Protein AF-0000000072331412 (afdb_homodimer)

Radius of gyration: 16.33 Å; Cα contacts (8 Å, |Δi|>4): 450; chains: 2; bounding box: 29×45×40 Å

pLDDT: mean 86.99, std 20.35, range [30.62, 98.69]

Structure (mmCIF, N/CA/C/O backbone):
data_AF-0000000072331412-model_v1
#
loop_
_entity.id
_entity.type
_entity.pdbx_description
1 polymer 'Dynein light chain'
#
loop_
_atom_site.group_PDB
_atom_site.id
_atom_site.type_symbol
_atom_site.label_atom_id
_atom_site.label_alt_id
_atom_site.label_comp_id
_atom_site.label_asym_id
_atom_site.label_entity_id
_atom_site.label_seq_id
_atom_site.pdbx_PDB_ins_code
_atom_site.Cartn_x
_atom_site.Cartn_y
_atom_site.Cartn_z
_atom_site.occupancy
_atom_site.B_iso_or_equiv
_atom_site.auth_seq_id
_atom_site.auth_comp_id
_atom_site.auth_asym_id
_atom_site.auth_atom_id
_atom_site.pdbx_PDB_model_num
ATOM 1 N N . MET A 1 1 ? 10.898 -2.328 9.82 1 30.62 1 MET A N 1
ATOM 2 C CA . MET A 1 1 ? 10.211 -3.09 10.859 1 30.62 1 MET A CA 1
ATOM 3 C C . MET A 1 1 ? 8.75 -3.332 10.492 1 30.62 1 MET A C 1
ATOM 5 O O . MET A 1 1 ? 8.125 -2.5 9.836 1 30.62 1 MET A O 1
ATOM 9 N N . PRO A 1 2 ? 8.375 -4.539 10.492 1 33.94 2 PRO A N 1
ATOM 10 C CA . PRO A 1 2 ? 6.957 -4.766 10.203 1 33.94 2 PRO A CA 1
ATOM 11 C C . PRO A 1 2 ? 6.039 -3.844 11.008 1 33.94 2 PRO A C 1
ATOM 13 O O . PRO A 1 2 ? 6.387 -3.43 12.117 1 33.94 2 PRO A O 1
ATOM 16 N N . ILE A 1 3 ? 5.301 -3.066 10.406 1 40.94 3 ILE A N 1
ATOM 17 C CA . ILE A 1 3 ? 4.383 -2.211 11.148 1 40.94 3 ILE A CA 1
ATOM 18 C C . ILE A 1 3 ? 3.682 -3.023 12.234 1 40.94 3 ILE A C 1
ATOM 20 O O . ILE A 1 3 ? 2.924 -3.947 11.938 1 40.94 3 ILE A O 1
ATOM 24 N N . GLU A 1 4 ? 4.441 -3.443 13.242 1 34.72 4 GLU A N 1
ATOM 25 C CA . GLU A 1 4 ? 3.701 -3.898 14.414 1 34.72 4 GLU A CA 1
ATOM 26 C C . GLU A 1 4 ? 2.654 -2.873 14.844 1 34.72 4 GLU A C 1
ATOM 28 O O . GLU A 1 4 ? 2.967 -1.69 15 1 34.72 4 GLU A O 1
ATOM 33 N N . GLN A 1 5 ? 1.514 -3.258 14.43 1 34.78 5 GLN A N 1
ATOM 34 C CA . GLN A 1 5 ? 0.41 -2.426 14.898 1 34.78 5 GLN A CA 1
ATOM 35 C C . GLN A 1 5 ? 0.556 -2.105 16.375 1 34.78 5 GLN A C 1
ATOM 37 O O . GLN A 1 5 ? 0.527 -3.008 17.219 1 34.78 5 GLN A O 1
ATOM 42 N N . ARG A 1 6 ? 1.563 -1.482 16.781 1 34.78 6 ARG A N 1
ATOM 43 C CA . ARG A 1 6 ? 1.425 -1.104 18.188 1 34.78 6 ARG A CA 1
ATOM 44 C C . ARG A 1 6 ? 0.127 -0.339 18.422 1 34.78 6 ARG A C 1
ATOM 46 O O . ARG A 1 6 ? -0.403 0.292 17.5 1 34.78 6 ARG A O 1
ATOM 53 N N . PRO A 1 7 ? -0.242 -0.244 19.781 1 35.59 7 PRO A N 1
ATOM 54 C CA . PRO A 1 7 ? -1.483 0.385 20.234 1 35.59 7 PRO A CA 1
ATOM 55 C C . PRO A 1 7 ? -1.628 1.826 19.75 1 35.59 7 PRO A C 1
ATOM 57 O O . PRO A 1 7 ? -0.626 2.514 19.531 1 35.59 7 PRO A O 1
ATOM 60 N N . TYR A 1 8 ? -2.82 2.061 19.188 1 39.19 8 TYR A N 1
ATOM 61 C CA . TYR A 1 8 ? -3.586 3.207 18.719 1 39.19 8 TYR A CA 1
ATOM 62 C C . TYR A 1 8 ? -3.447 4.387 19.672 1 39.19 8 TYR A C 1
ATOM 64 O O . TYR A 1 8 ? -3.777 4.281 20.859 1 39.19 8 TYR A O 1
ATOM 72 N N . SER A 1 9 ? -2.348 4.918 19.891 1 39.09 9 SER A N 1
ATOM 73 C CA . SER A 1 9 ? -2.758 6.148 20.562 1 39.09 9 SER A CA 1
ATOM 74 C C . SER A 1 9 ? -3.582 7.035 19.625 1 39.09 9 SER A C 1
ATOM 76 O O . SER A 1 9 ? -3.133 7.379 18.531 1 39.09 9 SER A O 1
ATOM 78 N N . GLY A 1 10 ? -4.828 6.746 19.391 1 40.81 10 GLY A N 1
ATOM 79 C CA . GLY A 1 10 ? -5.832 7.578 18.734 1 40.81 10 GLY A CA 1
ATOM 80 C C . GLY A 1 10 ? -5.672 9.055 19.047 1 40.81 10 GLY A C 1
ATOM 81 O O . GLY A 1 10 ? -6.316 9.578 19.969 1 40.81 10 GLY A O 1
ATOM 82 N N . VAL A 1 11 ? -4.5 9.594 19.016 1 43.81 11 VAL A N 1
ATOM 83 C CA . VAL A 1 11 ? -4.582 11.031 19.219 1 43.81 11 VAL A CA 1
ATOM 84 C C . VAL A 1 11 ? -5.418 11.664 18.109 1 43.81 11 VAL A C 1
ATOM 86 O O . VAL A 1 11 ? -5.184 11.414 16.922 1 43.81 11 VAL A O 1
ATOM 89 N N . LEU A 1 12 ? -6.695 12.023 18.359 1 47.56 12 LEU A N 1
ATOM 90 C CA . LEU A 1 12 ? -7.621 12.867 17.609 1 47.56 12 LEU A CA 1
ATOM 91 C C . LEU A 1 12 ? -6.945 14.164 17.172 1 47.56 12 LEU A C 1
ATOM 93 O O . LEU A 1 12 ? -6.434 14.914 18.016 1 47.56 12 LEU A O 1
ATOM 97 N N . HIS A 1 13 ? -6.098 14.078 16.219 1 49.22 13 HIS A N 1
ATOM 98 C CA . HIS A 1 13 ? -5.691 15.406 15.766 1 49.22 13 HIS A CA 1
ATOM 99 C C . HIS A 1 13 ? -6.789 16.062 14.938 1 49.22 13 HIS A C 1
ATOM 101 O O . HIS A 1 13 ? -7.348 15.438 14.031 1 49.22 13 HIS A O 1
ATOM 107 N N . GLN A 1 14 ? -7.57 16.844 15.641 1 44.62 14 GLN A N 1
ATOM 108 C CA . GLN A 1 14 ? -8.609 17.656 15.016 1 44.62 14 GLN A CA 1
ATOM 109 C C . GLN A 1 14 ? -8.039 18.516 13.898 1 44.62 14 GLN A C 1
ATOM 111 O O . GLN A 1 14 ? -7.195 19.375 14.141 1 44.62 14 GLN A O 1
ATOM 116 N N . THR A 1 15 ? -7.574 17.953 12.898 1 47.38 15 THR A N 1
ATOM 117 C CA . THR A 1 15 ? -7.289 18.891 11.82 1 47.38 15 THR A CA 1
ATOM 118 C C . THR A 1 15 ? -8.586 19.406 11.188 1 47.38 15 THR A C 1
ATOM 120 O O . THR A 1 15 ? -9.273 18.672 10.484 1 47.38 15 THR A O 1
ATOM 123 N N . GLY A 1 16 ? -8.898 20.672 11.547 1 53.88 16 GLY A N 1
ATOM 124 C CA . GLY A 1 16 ? -10.141 21.281 11.109 1 53.88 16 GLY A CA 1
ATOM 125 C C . GLY A 1 16 ? -11.375 20.547 11.594 1 53.88 16 GLY A C 1
ATOM 126 O O . GLY A 1 16 ? -11.43 20.109 12.742 1 53.88 16 GLY A O 1
ATOM 127 N N . GLU A 1 17 ? -12.367 20.422 10.602 1 63.97 17 GLU A N 1
ATOM 128 C CA . GLU A 1 17 ? -13.664 19.844 10.891 1 63.97 17 GLU A CA 1
ATOM 129 C C . GLU A 1 17 ? -13.625 18.312 10.773 1 63.97 17 GLU A C 1
ATOM 131 O O . GLU A 1 17 ? -14.562 17.625 11.18 1 63.97 17 GLU A O 1
ATOM 136 N N . ARG A 1 18 ? -12.414 17.797 10.266 1 79.94 18 ARG A N 1
ATOM 137 C CA . ARG A 1 18 ? -12.43 16.359 10.039 1 79.94 18 ARG A CA 1
ATOM 138 C C . ARG A 1 18 ? -11.727 15.609 11.172 1 79.94 18 ARG A C 1
ATOM 140 O O . ARG A 1 18 ? -10.734 16.094 11.711 1 79.94 18 ARG A O 1
ATOM 147 N N . LYS A 1 19 ? -12.188 14.523 11.523 1 88.5 19 LYS A N 1
ATOM 148 C CA . LYS A 1 19 ? -11.648 13.695 12.594 1 88.5 19 LYS A CA 1
ATOM 149 C C . LYS A 1 19 ? -10.57 12.75 12.062 1 88.5 19 LYS A C 1
ATOM 151 O O . LYS A 1 19 ? -10.828 11.961 11.141 1 88.5 19 LYS A O 1
ATOM 156 N N . ALA A 1 20 ? -9.375 13.008 12.531 1 93.12 20 ALA A N 1
ATOM 157 C CA . ALA A 1 20 ? -8.273 12.117 12.195 1 93.12 20 ALA A CA 1
ATOM 158 C C . ALA A 1 20 ? -7.883 11.258 13.398 1 93.12 20 ALA A C 1
ATOM 160 O O . ALA A 1 20 ? -7.855 11.734 14.531 1 93.12 20 ALA A O 1
ATOM 161 N N . VAL A 1 21 ? -7.707 9.992 13.156 1 94.5 21 VAL A N 1
ATOM 162 C CA . VA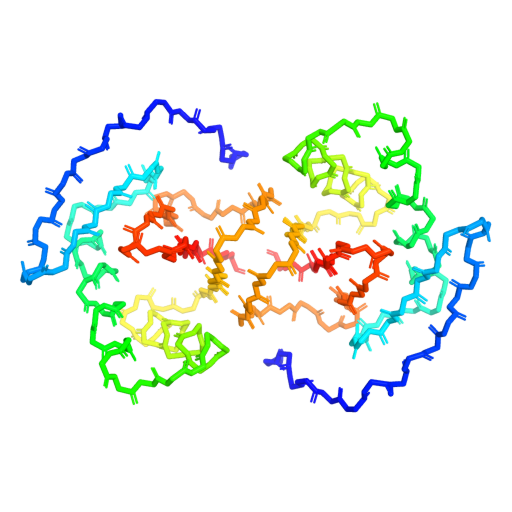L A 1 21 ? -7.23 9.07 14.188 1 94.5 21 VAL A CA 1
ATOM 163 C C . VAL A 1 21 ? -5.953 8.383 13.711 1 94.5 21 VAL A C 1
ATOM 165 O O . VAL A 1 21 ? -5.984 7.578 12.781 1 94.5 21 VAL A O 1
ATOM 168 N N . ILE A 1 22 ? -4.859 8.664 14.359 1 95.31 22 ILE A N 1
ATOM 169 C CA . ILE A 1 22 ? -3.592 8.023 14.031 1 95.31 22 ILE A CA 1
ATOM 170 C C . ILE A 1 22 ? -3.543 6.625 14.656 1 95.31 22 ILE A C 1
ATOM 172 O O . ILE A 1 22 ? -3.621 6.48 15.875 1 95.31 22 ILE A O 1
ATOM 176 N N . LYS A 1 23 ? -3.461 5.711 13.852 1 94.5 23 LYS A N 1
ATOM 177 C CA . LYS A 1 23 ? -3.475 4.324 14.312 1 94.5 23 LYS A CA 1
ATOM 178 C C . LYS A 1 23 ? -2.059 3.801 14.523 1 94.5 23 LYS A C 1
ATOM 180 O O . LYS A 1 23 ? -1.83 2.943 15.375 1 94.5 23 LYS A O 1
ATOM 185 N N . TYR A 1 24 ? -1.173 4.207 13.719 1 93.69 24 TYR A N 1
ATOM 186 C CA . TYR A 1 24 ? 0.242 3.857 13.797 1 93.69 24 TYR A CA 1
ATOM 187 C C . TYR A 1 24 ? 1.112 4.984 13.25 1 93.69 24 TYR A C 1
ATOM 189 O O . TYR A 1 24 ? 0.769 5.613 12.25 1 93.69 24 TYR A O 1
ATOM 197 N N . ALA A 1 25 ? 2.211 5.27 14.047 1 95.56 25 ALA A N 1
ATOM 198 C CA . ALA A 1 25 ? 3.123 6.281 13.523 1 95.56 25 ALA A CA 1
ATOM 199 C C . ALA A 1 25 ? 4.551 6.035 14 1 95.56 25 ALA A C 1
ATOM 201 O O . ALA A 1 25 ? 4.793 5.891 15.195 1 95.56 25 ALA A O 1
ATOM 202 N N . GLU A 1 26 ? 5.465 5.875 13.148 1 95.56 26 GLU A N 1
ATOM 203 C CA . GLU A 1 26 ? 6.898 6.125 13.289 1 95.56 26 GLU A CA 1
ATOM 204 C C . GLU A 1 26 ? 7.34 7.305 12.43 1 95.56 26 GLU A C 1
ATOM 206 O O . GLU A 1 26 ? 7.867 7.117 11.328 1 95.56 26 GLU A O 1
ATOM 211 N N . MET A 1 27 ? 7.059 8.445 12.992 1 95.81 27 MET A N 1
ATOM 212 C CA . MET A 1 27 ? 7.168 9.703 12.258 1 95.81 27 MET A CA 1
ATOM 213 C C . MET A 1 27 ? 7.168 10.891 13.211 1 95.81 27 MET A C 1
ATOM 215 O O . MET A 1 27 ? 6.488 10.867 14.234 1 95.81 27 MET A O 1
ATOM 219 N N . SER A 1 28 ? 7.934 11.953 12.898 1 95.75 28 SER A N 1
ATOM 220 C CA . SER A 1 28 ? 7.938 13.141 13.758 1 95.75 28 SER A CA 1
ATOM 221 C C . SER A 1 28 ? 6.539 13.742 13.867 1 95.75 28 SER A C 1
ATOM 223 O O . SER A 1 28 ? 5.719 13.586 12.961 1 95.75 28 SER A O 1
ATOM 225 N N . LYS A 1 29 ? 6.277 14.406 14.992 1 94.5 29 LYS A N 1
ATOM 226 C CA . LYS A 1 29 ? 4.977 15.031 15.211 1 94.5 29 LYS A CA 1
ATOM 227 C C . LYS A 1 29 ? 4.66 16.047 14.109 1 94.5 29 LYS A C 1
ATOM 229 O O . LYS A 1 29 ? 3.516 16.141 13.664 1 94.5 29 LYS A O 1
ATOM 234 N N . GLU A 1 30 ? 5.641 16.719 13.766 1 95.38 30 GLU A N 1
ATOM 235 C CA . GLU A 1 30 ? 5.457 17.719 12.711 1 95.38 30 GLU A CA 1
ATOM 236 C C . GLU A 1 30 ? 5.051 17.062 11.398 1 95.38 30 GLU A C 1
ATOM 238 O O . GLU A 1 30 ? 4.133 17.531 10.719 1 95.38 30 GLU A O 1
ATOM 243 N N . MET A 1 31 ? 5.699 16.016 11.016 1 96.62 31 MET A N 1
ATOM 244 C CA . MET A 1 31 ? 5.414 15.312 9.766 1 96.62 31 MET A CA 1
ATOM 245 C C . MET A 1 31 ? 4.055 14.625 9.828 1 96.62 31 MET A C 1
ATOM 247 O O . MET A 1 31 ? 3.344 14.547 8.828 1 96.62 31 MET A O 1
ATOM 251 N N . GLN A 1 32 ? 3.654 14.164 10.992 1 96.62 32 GLN A N 1
ATOM 252 C CA . GLN A 1 32 ? 2.326 13.586 11.18 1 96.62 32 GLN A CA 1
ATOM 253 C C . GLN A 1 32 ? 1.234 14.609 10.898 1 96.62 32 GLN A C 1
ATOM 255 O O . GLN A 1 32 ? 0.267 14.32 10.188 1 96.62 32 GLN A O 1
ATOM 260 N N . GLN A 1 33 ? 1.449 15.75 11.484 1 95.62 33 GLN A N 1
ATOM 261 C CA . GLN A 1 33 ? 0.484 16.812 11.266 1 95.62 33 GLN A CA 1
ATOM 262 C C . GLN A 1 33 ? 0.405 17.203 9.797 1 95.62 33 GLN A C 1
ATOM 264 O O . GLN A 1 33 ? -0.683 17.453 9.273 1 95.62 33 GLN A O 1
ATOM 269 N N . ASP A 1 34 ? 1.522 17.234 9.219 1 97.06 34 ASP A N 1
ATOM 270 C CA . ASP A 1 34 ? 1.564 17.547 7.793 1 97.06 34 ASP A CA 1
ATOM 271 C C . ASP A 1 34 ? 0.831 16.484 6.973 1 97.06 34 ASP A C 1
ATOM 273 O O . ASP A 1 34 ? 0.122 16.812 6.016 1 97.06 34 ASP A O 1
ATOM 277 N N . ALA A 1 35 ? 1.011 15.195 7.301 1 97.75 35 ALA A N 1
ATOM 278 C CA . ALA A 1 35 ? 0.332 14.109 6.602 1 97.75 35 ALA A CA 1
ATOM 279 C C . ALA A 1 35 ? -1.184 14.25 6.699 1 97.75 35 ALA A C 1
ATOM 281 O O . ALA A 1 35 ? -1.891 14.141 5.695 1 97.75 35 ALA A O 1
ATOM 282 N N . VAL A 1 36 ? -1.66 14.562 7.891 1 97 36 VAL A N 1
ATOM 283 C CA . VAL A 1 36 ? -3.094 14.695 8.117 1 97 36 VAL A CA 1
ATOM 284 C C . VAL A 1 36 ? -3.627 15.922 7.375 1 97 36 VAL A C 1
ATOM 286 O O . VAL A 1 36 ? -4.648 15.844 6.688 1 97 36 VAL A O 1
ATOM 289 N N . HIS A 1 37 ? -2.873 17 7.492 1 96.25 37 HIS A N 1
ATOM 290 C CA . HIS A 1 37 ? -3.303 18.234 6.84 1 96.25 37 HIS A CA 1
ATOM 291 C C . HIS A 1 37 ? -3.309 18.078 5.32 1 96.25 37 HIS A C 1
ATOM 293 O O . HIS A 1 37 ? -4.258 18.484 4.656 1 96.25 37 HIS A O 1
ATOM 299 N N . THR A 1 38 ? -2.256 17.5 4.777 1 97.5 38 THR A N 1
ATOM 300 C CA . THR A 1 38 ? -2.16 17.297 3.338 1 97.5 38 THR A CA 1
ATOM 301 C C . THR A 1 38 ? -3.293 16.391 2.848 1 97.5 38 THR A C 1
ATOM 303 O O . THR A 1 38 ? -3.842 16.609 1.766 1 97.5 38 THR A O 1
ATOM 306 N N . THR A 1 39 ? -3.666 15.391 3.668 1 97.62 39 THR A N 1
ATOM 307 C CA . THR A 1 39 ? -4.762 14.5 3.305 1 97.62 39 THR A CA 1
ATOM 308 C C . THR A 1 39 ? -6.09 15.25 3.281 1 97.62 39 THR A C 1
ATOM 310 O O . THR A 1 39 ? -6.891 15.078 2.363 1 97.62 39 THR A O 1
ATOM 313 N N . ALA A 1 40 ? -6.281 16.094 4.301 1 95.81 40 ALA A N 1
ATOM 314 C CA . ALA A 1 40 ? -7.512 16.875 4.367 1 95.81 40 ALA A CA 1
ATOM 315 C C . ALA A 1 40 ? -7.648 17.781 3.146 1 95.81 40 ALA A C 1
ATOM 317 O O . ALA A 1 40 ? -8.727 17.875 2.555 1 95.81 40 ALA A O 1
ATOM 318 N N . MET A 1 41 ? -6.516 18.344 2.77 1 96.06 41 MET A N 1
ATOM 319 C CA . MET A 1 41 ? -6.5 19.188 1.581 1 96.06 41 MET A CA 1
ATOM 320 C C . MET A 1 41 ? -6.816 18.375 0.329 1 96.06 41 MET A C 1
ATOM 322 O O . MET A 1 41 ? -7.59 18.812 -0.523 1 96.06 41 MET A O 1
ATOM 326 N N . ALA A 1 42 ? -6.223 17.266 0.202 1 97 42 ALA A N 1
ATOM 327 C CA . ALA A 1 42 ? -6.414 16.406 -0.972 1 97 42 ALA A CA 1
ATOM 328 C C . ALA A 1 42 ? -7.863 15.953 -1.088 1 97 42 ALA A C 1
ATOM 330 O O . ALA A 1 42 ? -8.422 15.898 -2.188 1 97 42 ALA A O 1
ATOM 331 N N . ILE A 1 43 ? -8.5 15.641 0.044 1 94.75 43 ILE A N 1
ATOM 332 C CA . ILE A 1 43 ? -9.883 15.156 0.06 1 94.75 43 ILE A CA 1
ATOM 333 C C . ILE A 1 43 ? -10.82 16.266 -0.413 1 94.75 43 ILE A C 1
ATOM 335 O O . ILE A 1 43 ? -11.82 15.992 -1.088 1 94.75 43 ILE A O 1
ATOM 339 N N . ASP A 1 44 ? -10.445 17.469 -0.089 1 94.31 44 ASP A N 1
ATOM 340 C CA . ASP A 1 44 ? -11.25 18.609 -0.523 1 94.31 44 ASP A CA 1
ATOM 341 C C . ASP A 1 44 ? -11.07 18.875 -2.018 1 94.31 44 ASP A C 1
ATOM 343 O O . ASP A 1 44 ? -11.977 19.375 -2.68 1 94.31 44 ASP A O 1
ATOM 347 N N . LYS A 1 45 ? -10 18.422 -2.49 1 96.5 45 LYS A N 1
ATOM 348 C CA . LYS A 1 45 ? -9.633 18.781 -3.859 1 96.5 45 LYS A CA 1
ATOM 349 C C . LYS A 1 45 ? -10.008 17.672 -4.832 1 96.5 45 LYS A C 1
ATOM 351 O O . LYS A 1 45 ? -10.359 17.938 -5.984 1 96.5 45 LYS A O 1
ATOM 356 N N . TYR A 1 46 ? -9.898 16.406 -4.391 1 96.44 46 TYR A N 1
ATOM 357 C CA . TY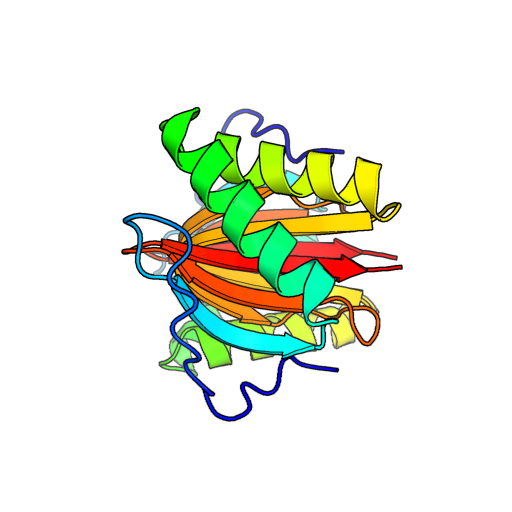R A 1 46 ? -10.078 15.273 -5.293 1 96.44 46 TYR A CA 1
ATOM 358 C C . TYR A 1 46 ? -11.234 14.391 -4.84 1 96.44 46 TYR A C 1
ATOM 360 O O . TYR A 1 46 ? -11.484 14.25 -3.641 1 96.44 46 TYR A O 1
ATOM 368 N N . ASN A 1 47 ? -11.844 13.703 -5.738 1 93.19 47 ASN A N 1
ATOM 369 C CA . ASN A 1 47 ? -12.969 12.82 -5.434 1 93.19 47 ASN A CA 1
ATOM 370 C C . ASN A 1 47 ? -12.523 11.367 -5.336 1 93.19 47 ASN A C 1
ATOM 372 O O . ASN A 1 47 ? -13.102 10.586 -4.574 1 93.19 47 ASN A O 1
ATOM 376 N N . ASP A 1 48 ? -11.586 11.062 -6.086 1 94.69 48 ASP A N 1
ATOM 377 C CA . ASP A 1 48 ? -11.172 9.664 -6.184 1 94.69 48 ASP A CA 1
ATOM 378 C C . ASP A 1 48 ? -9.961 9.391 -5.301 1 94.69 48 ASP A C 1
ATOM 380 O O . ASP A 1 48 ? -9 10.164 -5.297 1 94.69 48 ASP A O 1
ATOM 384 N N . ASP A 1 49 ? -10.07 8.289 -4.629 1 95.88 49 ASP A N 1
ATOM 385 C CA . ASP A 1 49 ? -8.977 7.902 -3.738 1 95.88 49 ASP A CA 1
ATOM 386 C C . ASP A 1 49 ? -7.664 7.777 -4.504 1 95.88 49 ASP A C 1
ATOM 388 O O . ASP A 1 49 ? -6.594 8.07 -3.959 1 95.88 49 ASP A O 1
ATOM 392 N N . LYS A 1 50 ? -7.754 7.395 -5.699 1 95.5 50 LYS A N 1
ATOM 393 C CA . LYS A 1 50 ? -6.555 7.246 -6.523 1 95.5 50 LYS A CA 1
ATOM 394 C C . LYS A 1 50 ? -5.82 8.57 -6.676 1 95.5 50 LYS A C 1
ATOM 396 O O . LYS A 1 50 ? -4.598 8.633 -6.543 1 95.5 50 LYS A O 1
ATOM 401 N N . ASP A 1 51 ? -6.512 9.617 -6.902 1 97.25 51 ASP A N 1
ATOM 402 C CA . ASP A 1 51 ? -5.918 10.938 -7.07 1 97.25 51 ASP A CA 1
ATOM 403 C C . ASP A 1 51 ? -5.391 11.477 -5.738 1 97.25 51 ASP A C 1
ATOM 405 O O . ASP A 1 51 ? -4.379 12.18 -5.707 1 97.25 51 ASP A O 1
ATOM 409 N N . ILE A 1 52 ? -6.102 11.125 -4.688 1 97.56 52 ILE A N 1
ATOM 410 C CA . ILE A 1 52 ? -5.652 11.547 -3.365 1 97.56 52 ILE A CA 1
ATOM 411 C C . ILE A 1 52 ? -4.324 10.867 -3.035 1 97.56 52 ILE A C 1
ATOM 413 O O . ILE A 1 52 ? -3.379 11.523 -2.586 1 97.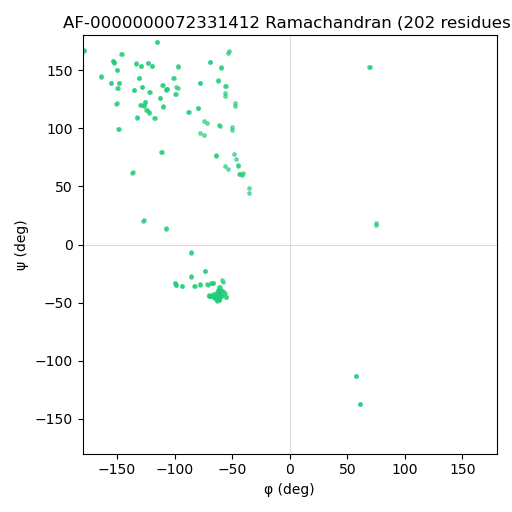56 52 ILE A O 1
ATOM 417 N N . ALA A 1 53 ? -4.273 9.617 -3.316 1 98.38 53 ALA A N 1
ATOM 418 C CA . ALA A 1 53 ? -3.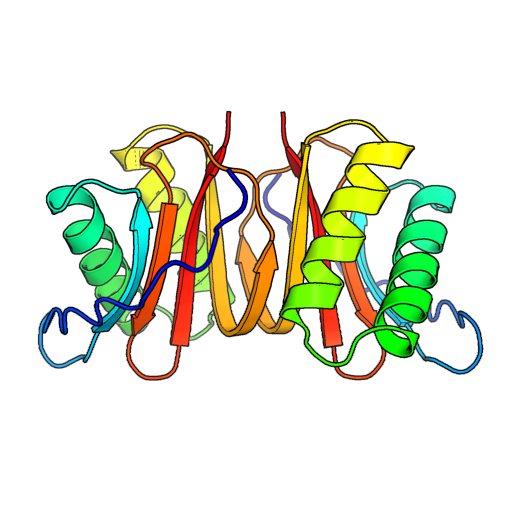043 8.875 -3.068 1 98.38 53 ALA A CA 1
ATOM 419 C C . ALA A 1 53 ? -1.886 9.438 -3.887 1 98.38 53 ALA A C 1
ATOM 421 O O . ALA A 1 53 ? -0.774 9.594 -3.377 1 98.38 53 ALA A O 1
ATOM 422 N N . LEU A 1 54 ? -2.154 9.719 -5.117 1 98.06 54 LEU A N 1
ATOM 423 C CA . LEU A 1 54 ? -1.138 10.305 -5.984 1 98.06 54 LEU A CA 1
ATOM 424 C C . LEU A 1 54 ? -0.655 11.641 -5.441 1 98.06 54 LEU A C 1
ATOM 426 O O . LEU A 1 54 ? 0.549 11.906 -5.402 1 98.06 54 LEU A O 1
ATOM 430 N N . PHE A 1 55 ? -1.565 12.422 -5.02 1 98.44 55 PHE A N 1
ATOM 431 C CA . PHE A 1 55 ? -1.229 13.742 -4.5 1 98.44 55 PHE A CA 1
ATOM 432 C C . PHE A 1 55 ? -0.335 13.625 -3.27 1 98.44 55 PHE A C 1
ATOM 434 O O . PHE A 1 55 ? 0.679 14.32 -3.166 1 98.44 55 PHE A O 1
ATOM 441 N N . LEU A 1 56 ? -0.744 12.742 -2.383 1 98.5 56 LEU A N 1
ATOM 442 C CA . LEU A 1 56 ? 0.028 12.57 -1.156 1 98.5 56 LEU A CA 1
ATOM 443 C C . LEU A 1 56 ? 1.433 12.07 -1.466 1 98.5 56 LEU A C 1
ATOM 445 O O . LEU A 1 56 ? 2.414 12.57 -0.909 1 98.5 56 LEU A O 1
ATOM 449 N N . LYS A 1 57 ? 1.504 11.07 -2.275 1 98.31 57 LYS A N 1
ATOM 450 C CA . LYS A 1 57 ? 2.803 10.523 -2.654 1 98.31 57 LYS A CA 1
ATOM 451 C C . LYS A 1 57 ? 3.705 11.602 -3.248 1 98.31 57 LYS A C 1
ATOM 453 O O . LYS A 1 57 ? 4.867 11.727 -2.859 1 98.31 57 LYS A O 1
ATOM 458 N N . LYS A 1 58 ? 3.236 12.43 -4.129 1 98.31 58 LYS A N 1
ATOM 459 C CA . LYS A 1 58 ? 4.012 13.469 -4.805 1 98.31 58 LYS A CA 1
ATOM 460 C C . LYS A 1 58 ? 4.398 14.586 -3.84 1 98.31 58 LYS A C 1
ATOM 462 O O . LYS A 1 58 ? 5.531 15.07 -3.873 1 98.31 58 LYS A O 1
ATOM 467 N N . GLU A 1 59 ? 3.453 15 -3.041 1 98.62 59 GLU A N 1
ATOM 468 C CA . GLU A 1 59 ? 3.713 16.078 -2.086 1 98.62 59 GLU A CA 1
ATOM 469 C C . GLU A 1 59 ? 4.805 15.68 -1.097 1 98.62 59 GLU A C 1
ATOM 471 O O . GLU A 1 59 ? 5.672 16.5 -0.765 1 98.62 59 GLU A O 1
ATOM 476 N N . PHE A 1 60 ? 4.746 14.461 -0.687 1 98.56 60 PHE A N 1
ATOM 477 C CA . PHE A 1 60 ? 5.734 14.039 0.297 1 98.56 60 PHE A CA 1
ATOM 478 C C . PHE A 1 60 ? 7.078 13.766 -0.369 1 98.56 60 PHE A C 1
ATOM 480 O O . PHE A 1 60 ? 8.133 13.977 0.236 1 98.56 60 PHE A O 1
ATOM 487 N N . ASP A 1 61 ? 7.051 13.281 -1.567 1 98.12 61 ASP A N 1
ATOM 488 C CA . ASP A 1 61 ? 8.297 13.211 -2.32 1 98.12 61 ASP A CA 1
ATOM 489 C C . ASP A 1 61 ? 8.938 14.594 -2.447 1 98.12 61 ASP A C 1
ATOM 491 O O . ASP A 1 61 ? 10.156 14.734 -2.318 1 98.12 61 ASP A O 1
ATOM 495 N N . ARG A 1 62 ? 8.141 15.516 -2.703 1 98.38 62 ARG A N 1
ATOM 496 C CA . ARG A 1 62 ? 8.617 16.875 -2.908 1 98.38 62 ARG A CA 1
ATOM 497 C C . ARG A 1 62 ? 9.141 17.469 -1.606 1 98.38 62 ARG A C 1
ATOM 499 O O . ARG A 1 62 ? 10.234 18.047 -1.575 1 98.38 62 ARG A O 1
ATOM 506 N N . LYS A 1 63 ? 8.453 17.297 -0.529 1 98 63 LYS A N 1
ATOM 507 C CA . LYS A 1 63 ? 8.758 17.953 0.737 1 98 63 LYS A CA 1
ATOM 508 C C . LYS A 1 63 ? 9.859 17.203 1.488 1 98 63 LYS A C 1
ATOM 510 O O . LYS A 1 63 ? 10.672 17.828 2.18 1 98 63 LYS A O 1
ATOM 515 N N . TYR A 1 64 ? 9.828 15.891 1.37 1 97.25 64 TYR A N 1
ATOM 516 C CA . TYR A 1 64 ? 10.672 15.102 2.258 1 97.25 64 TYR A CA 1
ATOM 517 C C . TYR A 1 64 ? 11.539 14.133 1.466 1 97.25 64 TYR A C 1
ATOM 519 O O . TYR A 1 64 ? 12 13.117 2.002 1 97.25 64 TYR A O 1
ATOM 527 N N . GLU A 1 65 ? 11.781 14.32 0.213 1 96.5 65 GLU A N 1
ATOM 528 C CA . GLU A 1 65 ? 12.633 13.547 -0.681 1 96.5 65 GLU A CA 1
ATOM 529 C C . GLU A 1 65 ? 12.039 12.164 -0.96 1 96.5 65 GLU A C 1
ATOM 531 O O . GLU A 1 65 ? 11.383 11.586 -0.098 1 96.5 65 GLU A O 1
ATOM 536 N N . PRO A 1 66 ? 12.312 11.586 -2.027 1 95.69 66 PRO A N 1
ATOM 537 C CA . PRO A 1 66 ? 11.828 10.25 -2.385 1 95.69 66 PRO A CA 1
ATOM 538 C C . PRO A 1 66 ? 12.453 9.148 -1.529 1 95.69 66 PRO A C 1
ATOM 540 O O . PRO A 1 66 ? 13.5 9.359 -0.912 1 95.69 66 PRO A O 1
ATOM 543 N N . THR A 1 67 ? 11.836 8.062 -1.412 1 96.56 67 THR A N 1
ATOM 544 C CA . THR A 1 67 ? 10.695 7.641 -2.217 1 96.56 67 THR A CA 1
ATOM 545 C C . THR A 1 67 ? 9.5 7.293 -1.325 1 96.56 67 THR A C 1
ATOM 547 O O . THR A 1 67 ? 9.594 6.402 -0.477 1 96.56 67 THR A O 1
ATOM 550 N N . TRP A 1 68 ? 8.398 7.996 -1.396 1 98.31 68 TRP A N 1
ATOM 551 C CA . TRP A 1 68 ? 7.199 7.781 -0.588 1 98.31 68 TRP A CA 1
ATOM 552 C C . TRP A 1 68 ? 6.176 6.945 -1.345 1 98.31 68 TRP A C 1
ATOM 554 O O . TRP A 1 68 ? 6.184 6.902 -2.578 1 98.31 68 TRP A O 1
ATOM 564 N N . HIS A 1 69 ? 5.289 6.207 -0.633 1 98.19 69 HIS A N 1
ATOM 565 C CA . HIS A 1 69 ? 4.172 5.395 -1.104 1 98.19 69 HIS A CA 1
ATOM 566 C C . HIS A 1 69 ? 2.9 5.703 -0.322 1 98.19 69 HIS A C 1
ATOM 568 O O . HIS A 1 69 ? 2.953 5.953 0.885 1 98.19 69 HIS A O 1
ATOM 574 N N . CYS A 1 70 ? 1.826 5.676 -0.988 1 98.69 70 CYS A N 1
ATOM 575 C CA . CYS A 1 70 ? 0.573 5.996 -0.313 1 98.69 70 CYS A CA 1
ATOM 576 C C . CYS A 1 70 ? -0.518 5 -0.687 1 98.69 70 CYS A C 1
ATOM 578 O O . CYS A 1 70 ? -0.672 4.652 -1.859 1 98.69 70 CYS A O 1
ATOM 580 N N . VAL A 1 71 ? -1.198 4.516 0.263 1 98.5 71 VAL A N 1
ATOM 581 C CA . VAL A 1 71 ? -2.389 3.686 0.111 1 98.5 71 VAL A CA 1
ATOM 582 C C . VAL A 1 71 ? -3.572 4.348 0.816 1 98.5 71 VAL A C 1
ATOM 584 O O . VAL A 1 71 ? -3.453 4.789 1.961 1 98.5 71 VAL A O 1
ATOM 587 N N . ILE A 1 72 ? -4.652 4.445 0.143 1 97.94 72 ILE A N 1
ATOM 588 C CA . ILE A 1 72 ? -5.875 5.016 0.702 1 97.94 72 ILE A CA 1
ATOM 589 C C . ILE A 1 72 ? -7.039 4.055 0.486 1 97.94 72 ILE A C 1
ATOM 591 O O . ILE A 1 72 ? -7.199 3.496 -0.602 1 97.94 72 ILE A O 1
ATOM 595 N N . GLY A 1 73 ? -7.836 3.885 1.527 1 96.69 73 GLY A N 1
ATOM 596 C CA . GLY A 1 73 ? -9 3.033 1.356 1 96.69 73 GLY A CA 1
ATOM 597 C C . GLY A 1 73 ? -9.852 2.928 2.609 1 96.69 73 GLY A C 1
ATOM 598 O O . GLY A 1 73 ? -9.406 3.281 3.701 1 96.69 73 GLY A O 1
ATOM 599 N N . SER A 1 74 ? -11.055 2.396 2.443 1 95.25 74 SER A N 1
ATOM 600 C CA . SER A 1 74 ? -11.961 2.246 3.572 1 95.25 74 SER A CA 1
ATOM 601 C C . SER A 1 74 ? -11.711 0.943 4.32 1 95.25 74 SER A C 1
ATOM 603 O O . SER A 1 74 ? -12.039 0.824 5.504 1 95.25 74 SER A O 1
ATOM 605 N N . LYS A 1 75 ? -11.18 -0.097 3.586 1 94.56 75 LYS A N 1
ATOM 606 C CA . LYS A 1 75 ? -10.93 -1.397 4.199 1 94.56 75 LYS A CA 1
ATOM 607 C C . LYS A 1 75 ? -9.734 -2.09 3.553 1 94.56 75 LYS A C 1
ATOM 609 O O . LYS A 1 75 ? -9.867 -2.73 2.508 1 94.56 75 LYS A O 1
ATOM 614 N N . PHE A 1 76 ? -8.625 -1.981 4.219 1 96.69 76 PHE A N 1
ATOM 615 C CA . PHE A 1 76 ? -7.438 -2.682 3.734 1 96.69 76 PHE A CA 1
ATOM 616 C C . PHE A 1 76 ? -6.484 -2.988 4.883 1 96.69 76 PHE A C 1
ATOM 618 O O . PHE A 1 76 ? -6.57 -2.377 5.949 1 96.69 76 PHE A O 1
ATOM 625 N N . SER A 1 77 ? -5.676 -3.955 4.645 1 96.94 77 SER A N 1
ATOM 626 C CA . SER A 1 77 ? -4.531 -4.289 5.48 1 96.94 77 SER A CA 1
ATOM 627 C C . SER A 1 77 ? -3.236 -4.277 4.676 1 96.94 77 SER A C 1
ATOM 629 O O . SER A 1 77 ? -3.262 -4.398 3.449 1 96.94 77 SER A O 1
ATOM 631 N N . SER A 1 78 ? -2.186 -4.082 5.398 1 97.12 78 SER A N 1
ATOM 632 C CA . SER A 1 78 ? -0.92 -4.008 4.672 1 97.12 78 SER A CA 1
ATOM 633 C C . SER A 1 78 ? 0.238 -4.508 5.531 1 97.12 78 SER A C 1
ATOM 635 O O . SER A 1 78 ? 0.136 -4.547 6.758 1 97.12 78 SER A O 1
ATOM 637 N N . TYR A 1 79 ? 1.169 -5.023 4.859 1 96.69 79 TYR A N 1
ATOM 638 C CA . TYR A 1 79 ? 2.477 -5.273 5.457 1 96.69 79 TYR A CA 1
ATOM 639 C C . TYR A 1 79 ? 3.594 -4.77 4.551 1 96.69 79 TYR A C 1
ATOM 641 O O . TYR A 1 79 ? 3.818 -5.312 3.467 1 96.69 79 TYR A O 1
ATOM 649 N N . VAL A 1 80 ? 4.254 -3.646 5.031 1 97.06 80 VAL A N 1
ATOM 650 C CA . VAL A 1 80 ? 5.25 -2.963 4.207 1 97.06 80 VAL A CA 1
ATOM 651 C C . VAL A 1 80 ? 6.539 -2.773 5.008 1 97.06 80 VAL A C 1
ATOM 653 O O . VAL A 1 80 ? 6.516 -2.777 6.238 1 97.06 80 VAL A O 1
ATOM 656 N N . THR A 1 81 ? 7.633 -2.688 4.328 1 95.5 81 THR A N 1
ATOM 657 C CA . THR A 1 81 ? 8.914 -2.316 4.914 1 95.5 81 THR A CA 1
ATOM 658 C C . THR A 1 81 ? 9.211 -0.84 4.672 1 95.5 81 THR A C 1
ATOM 660 O O . THR A 1 81 ? 9.016 -0.336 3.562 1 95.5 81 THR A O 1
ATOM 663 N N . HIS A 1 82 ? 9.555 -0.138 5.703 1 95.12 82 HIS A N 1
ATOM 664 C CA . HIS A 1 82 ? 9.805 1.292 5.562 1 95.12 82 HIS A CA 1
ATOM 665 C C . HIS A 1 82 ? 11.094 1.699 6.273 1 95.12 82 HIS A C 1
ATOM 667 O O . HIS A 1 82 ? 11.57 0.982 7.156 1 95.12 82 HIS A O 1
ATOM 673 N N . ILE A 1 83 ? 11.656 2.805 5.812 1 91.62 83 ILE A N 1
ATOM 674 C CA . ILE A 1 83 ? 12.758 3.449 6.52 1 91.62 83 ILE A CA 1
ATOM 675 C C . ILE A 1 83 ? 12.289 3.902 7.902 1 91.62 83 ILE A C 1
ATOM 677 O O . ILE A 1 83 ? 11.18 4.422 8.047 1 91.62 83 ILE A O 1
ATOM 681 N N . LYS A 1 84 ? 13.125 3.74 8.797 1 88.75 84 LYS A N 1
ATOM 682 C CA . LYS A 1 84 ? 12.789 4.105 10.172 1 88.75 84 LYS A CA 1
ATOM 683 C C . LYS A 1 84 ? 12.359 5.566 10.258 1 88.75 84 LYS A C 1
ATOM 685 O O . LYS A 1 84 ? 12.961 6.438 9.633 1 88.75 84 LYS A O 1
ATOM 690 N N . GLN A 1 85 ? 11.289 5.844 11.016 1 89.56 85 GLN A N 1
ATOM 691 C CA . GLN A 1 85 ? 10.773 7.16 11.352 1 89.56 85 GLN A CA 1
ATOM 692 C C . GLN A 1 85 ? 10.047 7.793 10.164 1 89.56 85 GLN A C 1
ATOM 694 O O . GLN A 1 85 ? 9.867 9.008 10.117 1 89.56 85 GLN A O 1
ATOM 699 N N . PHE A 1 86 ? 9.695 6.934 9.18 1 95.88 86 PHE A N 1
ATOM 700 C CA . PHE A 1 86 ? 9.016 7.5 8.023 1 95.88 86 PHE A CA 1
ATOM 701 C C . PHE A 1 86 ? 7.84 6.625 7.602 1 95.88 86 PHE A C 1
ATOM 703 O O . PHE A 1 86 ? 7.773 6.176 6.457 1 95.88 86 PHE A O 1
ATOM 710 N N . CYS A 1 87 ? 6.891 6.5 8.508 1 97.88 87 CYS A N 1
ATOM 711 C CA . CYS A 1 87 ? 5.672 5.742 8.25 1 97.88 87 CYS A CA 1
ATOM 712 C C . CYS A 1 87 ? 4.531 6.223 9.141 1 97.88 87 CYS A C 1
ATOM 714 O O . CYS A 1 87 ? 4.719 6.43 10.336 1 97.88 87 CYS A O 1
ATOM 716 N N . ILE A 1 88 ? 3.377 6.309 8.578 1 97.94 88 ILE A N 1
ATOM 717 C CA . ILE A 1 88 ? 2.193 6.66 9.352 1 97.94 88 ILE A CA 1
ATOM 718 C C . ILE A 1 88 ? 0.964 5.977 8.758 1 97.94 88 ILE A C 1
ATOM 720 O O . ILE A 1 88 ? 0.849 5.844 7.535 1 97.94 88 ILE A O 1
ATOM 724 N N . TYR A 1 89 ? 0.109 5.488 9.578 1 97.69 89 TYR A N 1
ATOM 725 C CA . TYR A 1 89 ? -1.209 4.957 9.25 1 97.69 89 TYR A CA 1
ATOM 726 C C . TYR A 1 89 ? -2.293 5.621 10.086 1 97.69 89 TYR A C 1
ATOM 728 O O . TYR A 1 89 ? -2.262 5.551 11.32 1 97.69 89 TYR A O 1
ATOM 736 N N . PHE A 1 90 ? -3.209 6.266 9.461 1 97.31 90 PHE A N 1
ATOM 737 C CA . PHE A 1 90 ? -4.262 6.969 10.18 1 97.31 90 PHE A CA 1
ATOM 738 C C . PHE A 1 90 ? -5.574 6.918 9.414 1 97.31 90 PHE A C 1
ATOM 740 O O . PHE A 1 90 ? -5.598 6.531 8.242 1 97.31 90 PHE A O 1
ATOM 747 N N . SER A 1 91 ? -6.605 7.215 10.117 1 96 91 SER A N 1
ATOM 748 C CA . SER A 1 91 ? -7.91 7.367 9.484 1 96 91 SER A CA 1
ATOM 749 C C . SER A 1 91 ? -8.336 8.828 9.43 1 96 91 SER A C 1
ATOM 751 O O . SER A 1 91 ? -8.094 9.586 10.375 1 96 91 SER A O 1
ATOM 753 N N . LEU A 1 92 ? -8.781 9.25 8.375 1 94.56 92 LEU A N 1
ATOM 754 C CA . LEU A 1 92 ? -9.461 10.531 8.219 1 94.56 92 LEU A CA 1
ATOM 755 C C . LEU A 1 92 ? -10.898 10.32 7.754 1 94.56 92 LEU A C 1
ATOM 757 O O . LEU A 1 92 ? -11.133 9.883 6.625 1 94.56 92 LEU A O 1
ATOM 761 N N . GLU A 1 93 ? -11.758 10.586 8.695 1 89.06 93 GLU A N 1
ATOM 762 C CA . GLU A 1 93 ? -13.148 10.195 8.5 1 89.06 93 GLU A CA 1
ATOM 763 C C . GLU A 1 93 ? -13.273 8.695 8.242 1 89.06 93 GLU A C 1
ATOM 765 O O . GLU A 1 93 ? -12.844 7.883 9.062 1 89.06 93 GLU A O 1
ATOM 770 N N . ASP A 1 94 ? -13.68 8.336 7.047 1 89.62 94 ASP A N 1
ATOM 771 C CA . ASP A 1 94 ? -13.922 6.918 6.797 1 89.62 94 ASP A CA 1
ATOM 772 C C . ASP A 1 94 ? -12.836 6.32 5.906 1 89.62 94 ASP A C 1
ATOM 774 O O . ASP A 1 94 ? -12.945 5.172 5.477 1 89.62 94 ASP A O 1
ATOM 778 N N . ARG A 1 95 ? -11.766 7.102 5.789 1 93.25 95 ARG A N 1
ATOM 779 C CA . ARG A 1 95 ? -10.703 6.613 4.926 1 93.25 95 ARG A CA 1
ATOM 780 C C . ARG A 1 95 ? -9.445 6.281 5.73 1 93.25 95 ARG A C 1
ATOM 782 O O . ARG A 1 95 ? -9.016 7.074 6.574 1 93.25 95 ARG A O 1
ATOM 789 N N . GLY A 1 96 ? -8.961 5.066 5.562 1 96.5 96 GLY A N 1
ATOM 790 C CA . GLY A 1 96 ? -7.613 4.762 6.02 1 96.5 96 GLY A CA 1
ATOM 791 C C . GLY A 1 96 ? -6.535 5.277 5.086 1 96.5 96 GLY A C 1
ATOM 792 O O . GLY A 1 96 ? -6.68 5.219 3.865 1 96.5 96 GLY A O 1
ATOM 793 N N . VAL A 1 97 ? -5.43 5.828 5.668 1 98.19 97 VAL A N 1
ATOM 794 C CA . VAL A 1 97 ? -4.32 6.367 4.891 1 98.19 97 VAL A CA 1
ATOM 795 C C . VAL A 1 97 ? -3 5.797 5.406 1 98.19 97 VAL A C 1
ATOM 797 O O . VAL A 1 97 ? -2.66 5.965 6.578 1 98.19 97 VAL A O 1
ATOM 800 N N . LEU A 1 98 ? -2.299 5.109 4.52 1 98.5 98 LEU A N 1
ATOM 801 C CA . LEU A 1 98 ? -0.948 4.637 4.805 1 98.5 98 LEU A CA 1
ATOM 802 C C . LEU A 1 98 ? 0.079 5.395 3.969 1 98.5 98 LEU A C 1
ATOM 804 O O . LEU A 1 98 ? -0.012 5.418 2.738 1 98.5 98 LEU A O 1
ATOM 808 N N . LEU A 1 99 ? 0.93 6.043 4.602 1 98.62 99 LEU A N 1
ATOM 809 C CA . LEU A 1 99 ? 2.018 6.797 3.992 1 98.62 99 LEU A CA 1
ATOM 810 C C . LEU A 1 99 ? 3.363 6.379 4.57 1 98.62 99 LEU A C 1
ATOM 812 O O . LEU A 1 99 ? 3.549 6.383 5.789 1 98.62 99 LEU A O 1
ATOM 816 N N . PHE A 1 100 ? 4.301 5.926 3.619 1 98.31 100 PHE A N 1
ATOM 817 C CA . PHE A 1 100 ? 5.574 5.453 4.148 1 98.31 100 PHE A CA 1
ATOM 818 C C . PHE A 1 100 ? 6.688 5.625 3.121 1 98.31 100 PHE A C 1
ATOM 820 O O . PHE A 1 100 ? 6.418 5.754 1.925 1 98.31 100 PHE A O 1
ATOM 827 N N . LYS A 1 101 ? 7.852 5.688 3.643 1 97.75 101 LYS A N 1
ATOM 828 C CA . LYS A 1 101 ? 9.023 5.906 2.803 1 97.75 101 LYS A CA 1
ATOM 829 C C . LYS A 1 101 ? 9.891 4.652 2.73 1 97.75 101 LYS A C 1
ATOM 831 O O . LYS A 1 101 ? 10.047 3.941 3.727 1 97.75 101 LYS A O 1
ATOM 836 N N . THR A 1 102 ? 10.359 4.359 1.56 1 96.62 102 THR A N 1
ATOM 837 C CA . THR A 1 102 ? 11.352 3.312 1.377 1 96.62 102 THR A CA 1
ATOM 838 C C . THR A 1 102 ? 12.664 3.898 0.859 1 96.62 102 THR A C 1
ATOM 840 O O . THR A 1 102 ? 12.75 5.098 0.592 1 96.62 102 THR A O 1
ATOM 843 N N . VAL A 1 103 ? 13.766 3.037 0.753 1 88.06 103 VAL A N 1
ATOM 844 C CA . VAL A 1 103 ? 15.078 3.475 0.287 1 88.06 103 VAL A CA 1
ATOM 845 C C . VAL A 1 103 ? 15.039 3.691 -1.225 1 88.06 103 VAL A C 1
ATOM 847 O O . VAL A 1 103 ? 14.359 2.961 -1.947 1 88.06 103 VAL A O 1
ATOM 850 N N . MET B 1 1 ? 8.047 3.588 -11.695 1 30.78 1 MET B N 1
ATOM 851 C CA . MET B 1 1 ? 7.027 4.191 -12.547 1 30.78 1 MET B CA 1
ATOM 852 C C . MET B 1 1 ? 5.672 4.191 -11.852 1 30.78 1 MET B C 1
ATOM 854 O O . MET B 1 1 ? 5.367 3.287 -11.07 1 30.78 1 MET B O 1
ATOM 858 N N . PRO B 1 2 ? 5.105 5.309 -11.742 1 34.97 2 PRO B N 1
ATOM 859 C CA . PRO B 1 2 ? 3.773 5.293 -11.133 1 34.97 2 PRO B CA 1
ATOM 860 C C . PRO B 1 2 ? 2.865 4.215 -11.719 1 34.97 2 PRO B C 1
ATOM 862 O O . PRO B 1 2 ? 3.021 3.842 -12.883 1 34.97 2 PRO B O 1
ATOM 865 N N . ILE B 1 3 ? 2.377 3.354 -10.984 1 42.03 3 ILE B N 1
ATOM 866 C CA . ILE B 1 3 ? 1.452 2.357 -11.508 1 42.03 3 ILE B CA 1
ATOM 867 C C . ILE B 1 3 ? 0.43 3.033 -12.422 1 42.03 3 ILE B C 1
ATOM 869 O O . ILE B 1 3 ? -0.369 3.855 -11.961 1 42.03 3 ILE B O 1
ATOM 873 N N . GLU B 1 4 ? 0.892 3.549 -13.594 1 34.94 4 GLU B N 1
ATOM 874 C CA . GLU B 1 4 ? -0.144 3.857 -14.57 1 34.94 4 GLU B CA 1
ATOM 875 C C . GLU B 1 4 ? -1.092 2.676 -14.766 1 34.94 4 GLU B C 1
ATOM 877 O O . GLU B 1 4 ? -0.65 1.554 -15.016 1 34.94 4 GLU B O 1
ATOM 882 N N . GLN B 1 5 ? -2.123 2.871 -14.062 1 34.78 5 GLN B N 1
ATOM 883 C CA . GLN B 1 5 ? -3.145 1.854 -14.289 1 34.78 5 GLN B CA 1
ATOM 884 C C . GLN B 1 5 ? -3.301 1.554 -15.773 1 34.78 5 GLN B C 1
ATOM 886 O O . GLN B 1 5 ? -3.688 2.428 -16.547 1 34.78 5 GLN B O 1
ATOM 891 N N . ARG B 1 6 ? -2.332 1.113 -16.422 1 34.53 6 ARG B N 1
ATOM 892 C CA . ARG B 1 6 ? -2.697 0.709 -17.766 1 34.53 6 ARG B CA 1
ATOM 893 C C . ARG B 1 6 ? -3.869 -0.265 -17.75 1 34.53 6 ARG B C 1
ATOM 895 O O . ARG B 1 6 ? -4.086 -0.965 -16.766 1 34.53 6 ARG B O 1
ATOM 902 N N . PRO B 1 7 ? -4.465 -0.454 -19.016 1 35.75 7 PRO B N 1
ATOM 903 C CA . PRO B 1 7 ? -5.652 -1.279 -19.234 1 35.75 7 PRO B CA 1
ATOM 904 C C . PRO B 1 7 ? -5.48 -2.713 -18.734 1 35.75 7 PRO B C 1
ATOM 906 O O . PRO B 1 7 ? -4.363 -3.236 -18.734 1 35.75 7 PRO B O 1
ATOM 909 N N . TYR B 1 8 ? -6.457 -3.104 -17.922 1 39.44 8 TYR B N 1
ATOM 910 C CA . TYR B 1 8 ? -6.918 -4.336 -17.297 1 39.44 8 TYR B CA 1
ATOM 911 C C . TYR B 1 8 ? -6.84 -5.508 -18.266 1 39.44 8 TYR B C 1
ATOM 913 O O . TYR B 1 8 ? -7.469 -5.48 -19.328 1 39.44 8 TYR B O 1
ATOM 921 N N . SER B 1 9 ? -5.766 -5.855 -18.766 1 39.28 9 SER B N 1
ATOM 922 C CA . SER B 1 9 ? -6.109 -7.148 -19.359 1 39.28 9 SER B CA 1
ATOM 923 C C . SER B 1 9 ? -6.508 -8.156 -18.281 1 39.28 9 SER B C 1
ATOM 925 O O . SER B 1 9 ? -5.738 -8.414 -17.344 1 39.28 9 SER B O 1
ATOM 927 N N . GLY B 1 10 ? -7.672 -8.07 -17.734 1 41.69 10 GLY B N 1
ATOM 928 C CA . GLY B 1 10 ? -8.32 -9.055 -16.875 1 41.69 10 GLY B CA 1
ATOM 929 C C . GLY B 1 10 ? -8.016 -10.484 -17.266 1 41.69 10 GLY B C 1
ATOM 930 O O . GLY B 1 10 ? -8.773 -11.094 -18.031 1 41.69 10 GLY B O 1
ATOM 931 N N . VAL B 1 11 ? -6.781 -10.82 -17.484 1 44.47 11 VAL B N 1
ATOM 932 C CA . VAL B 1 11 ? -6.676 -12.258 -17.719 1 44.47 11 VAL B CA 1
ATOM 933 C C . VAL B 1 11 ? -7.145 -13.008 -16.469 1 44.47 11 VAL B C 1
ATOM 935 O O . VAL B 1 11 ? -6.688 -12.727 -15.359 1 44.47 11 VAL B O 1
ATOM 938 N N . LEU B 1 12 ? -8.367 -13.562 -16.469 1 48.34 12 LEU B N 1
ATOM 939 C CA . LEU B 1 12 ? -8.953 -14.547 -15.555 1 48.34 12 LEU B CA 1
ATOM 940 C C . LEU B 1 12 ? -8.008 -15.719 -15.336 1 48.34 12 LEU B C 1
ATOM 942 O O . LEU B 1 12 ? -7.562 -16.344 -16.297 1 48.34 12 LEU B O 1
ATOM 946 N N . HIS B 1 13 ? -7.035 -15.523 -14.539 1 50.06 13 HIS B N 1
ATOM 947 C CA . HIS B 1 13 ? -6.32 -16.75 -14.227 1 50.06 13 HIS B CA 1
ATOM 948 C C . HIS B 1 13 ? -7.074 -17.594 -13.195 1 50.06 13 HIS B C 1
ATOM 950 O O . HIS B 1 13 ? -7.512 -17.062 -12.172 1 50.06 13 HIS B O 1
ATOM 956 N N . GLN B 1 14 ? -7.816 -18.516 -13.719 1 45.16 14 GLN B N 1
ATOM 957 C CA . GLN B 1 14 ? -8.531 -19.484 -12.891 1 45.16 14 GLN B CA 1
ATOM 958 C C . GLN B 1 14 ? -7.574 -20.234 -11.969 1 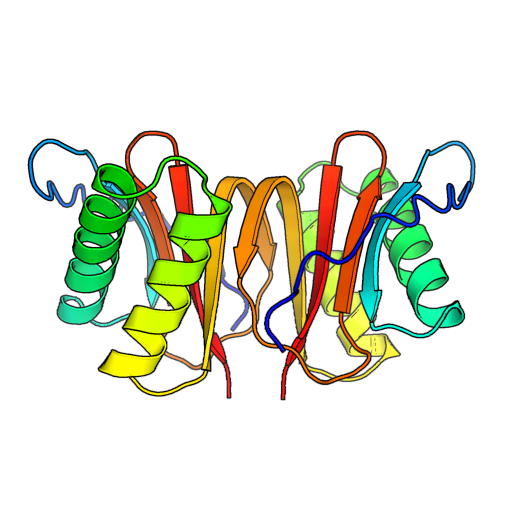45.16 14 GLN B C 1
ATOM 960 O O . GLN B 1 14 ? -6.68 -20.938 -12.445 1 45.16 14 GLN B O 1
ATOM 965 N N . THR B 1 15 ? -7.016 -19.609 -11.062 1 48.06 15 THR B N 1
ATOM 966 C CA . THR B 1 15 ? -6.316 -20.484 -10.125 1 48.06 15 THR B CA 1
ATOM 967 C C . THR B 1 15 ? -7.305 -21.203 -9.219 1 48.06 15 THR B C 1
ATOM 969 O O . THR B 1 15 ? -7.91 -20.594 -8.336 1 48.06 15 THR B O 1
ATOM 972 N N . GLY B 1 16 ? -7.477 -22.516 -9.516 1 53.97 16 GLY B N 1
ATOM 973 C CA . GLY B 1 16 ? -8.453 -23.328 -8.805 1 53.97 16 GLY B CA 1
ATOM 974 C C . GLY B 1 16 ? -9.875 -22.828 -8.977 1 53.97 16 GLY B C 1
ATOM 975 O O . GLY B 1 16 ? -10.273 -22.422 -10.07 1 53.97 16 GLY B O 1
ATOM 976 N N . GLU B 1 17 ? -10.602 -22.844 -7.785 1 63.94 17 GLU B N 1
ATOM 977 C CA . GLU B 1 17 ? -12.016 -22.484 -7.746 1 63.94 17 GLU B CA 1
ATOM 978 C C . GLU B 1 17 ? -12.211 -20.984 -7.613 1 63.94 17 GLU B C 1
ATOM 980 O O . GLU B 1 17 ? -13.328 -20.469 -7.762 1 63.94 17 GLU B O 1
ATOM 985 N N . ARG B 1 18 ? -11.008 -20.266 -7.41 1 80.12 18 ARG B N 1
ATOM 986 C CA . ARG B 1 18 ? -11.227 -18.844 -7.16 1 80.12 18 ARG B CA 1
ATOM 987 C C . ARG B 1 18 ? -10.945 -18.016 -8.406 1 80.12 18 ARG B C 1
ATOM 989 O O . ARG B 1 18 ? -10.023 -18.328 -9.172 1 80.12 18 ARG B O 1
ATOM 996 N N . LYS B 1 19 ? -11.664 -17.031 -8.641 1 88.56 19 LYS B N 1
ATOM 997 C CA . LYS B 1 19 ? -11.531 -16.141 -9.789 1 88.56 19 LYS B CA 1
ATOM 998 C C . LYS B 1 19 ? -10.547 -15.016 -9.492 1 88.56 19 LYS B C 1
ATOM 1000 O O . LYS B 1 19 ? -10.719 -14.273 -8.523 1 88.56 19 LYS B O 1
ATOM 1005 N N . ALA B 1 20 ? -9.461 -15.086 -10.227 1 93.19 20 ALA B N 1
ATOM 1006 C CA . ALA B 1 20 ? -8.484 -14.008 -10.133 1 93.19 20 ALA B CA 1
ATOM 1007 C C . ALA B 1 20 ? -8.523 -13.117 -11.375 1 93.19 20 ALA B C 1
ATOM 1009 O O . ALA B 1 20 ? -8.672 -13.609 -12.492 1 93.19 20 ALA B O 1
ATOM 1010 N N . VAL B 1 21 ? -8.523 -11.828 -11.156 1 94.69 21 VAL B N 1
ATOM 1011 C CA . VAL B 1 21 ? -8.461 -10.859 -12.242 1 94.69 21 VAL B CA 1
ATOM 1012 C C . VAL B 1 21 ? -7.254 -9.945 -12.055 1 94.69 21 VAL B C 1
ATOM 1014 O O . VAL B 1 21 ? -7.219 -9.141 -11.125 1 94.69 21 VAL B O 1
ATOM 1017 N N . ILE B 1 22 ? -6.305 -10.055 -12.938 1 95.31 22 ILE B N 1
ATOM 1018 C CA . ILE B 1 22 ? -5.125 -9.195 -12.883 1 95.31 22 ILE B CA 1
ATOM 1019 C C . ILE B 1 22 ? -5.465 -7.824 -13.477 1 95.31 22 ILE B C 1
ATOM 1021 O O . ILE B 1 22 ? -5.84 -7.723 -14.648 1 95.31 22 ILE B O 1
ATOM 1025 N N . LYS B 1 23 ? -5.367 -6.883 -12.695 1 94.5 23 LYS B N 1
ATOM 1026 C CA . LYS B 1 23 ? -5.727 -5.531 -13.109 1 94.5 23 LYS B CA 1
ATOM 1027 C C . LYS B 1 23 ? -4.504 -4.773 -13.625 1 94.5 23 LYS B C 1
ATOM 1029 O O . LYS B 1 23 ? -4.625 -3.906 -14.492 1 94.5 23 LYS B O 1
ATOM 1034 N N . TYR B 1 24 ? -3.402 -5.004 -13.055 1 93.69 24 TYR B N 1
ATOM 1035 C CA . TYR B 1 24 ? -2.123 -4.414 -13.438 1 93.69 24 TYR B CA 1
ATOM 1036 C C . TYR B 1 24 ? -0.97 -5.359 -13.125 1 93.69 24 TYR B C 1
ATOM 1038 O O . TYR B 1 24 ? -0.965 -6.016 -12.078 1 93.69 24 TYR B O 1
ATOM 1046 N N . ALA B 1 25 ? -0.047 -5.465 -14.148 1 95.62 25 ALA B N 1
ATOM 1047 C CA . ALA B 1 25 ? 1.122 -6.293 -13.859 1 95.62 25 ALA B CA 1
ATOM 1048 C C . ALA B 1 25 ? 2.34 -5.812 -14.641 1 95.62 25 ALA B C 1
ATOM 1050 O O . ALA B 1 25 ? 2.281 -5.668 -15.867 1 95.62 25 ALA B O 1
ATOM 1051 N N . GLU B 1 26 ? 3.365 -5.465 -14.016 1 95.38 26 GLU B N 1
ATOM 1052 C CA . GLU B 1 26 ? 4.75 -5.465 -14.484 1 95.38 26 GLU B CA 1
ATOM 1053 C C . GLU B 1 26 ? 5.574 -6.535 -13.773 1 95.38 26 GLU B C 1
ATOM 1055 O O . GLU B 1 26 ? 6.297 -6.238 -12.82 1 95.38 26 GLU B O 1
ATOM 1060 N N . MET B 1 27 ? 5.367 -7.715 -14.281 1 95.69 27 MET B N 1
ATOM 1061 C CA . MET B 1 27 ? 5.855 -8.922 -13.617 1 95.69 27 MET B CA 1
ATOM 1062 C C . MET B 1 27 ? 5.852 -10.109 -14.57 1 95.69 27 MET B C 1
ATOM 1064 O O . MET B 1 27 ? 4.965 -10.219 -15.422 1 95.69 27 MET B O 1
ATOM 1068 N N . SER B 1 28 ? 6.84 -11.023 -14.445 1 95.81 28 SER B N 1
ATOM 1069 C CA . SER B 1 28 ? 6.855 -12.203 -15.305 1 95.81 28 SER B CA 1
ATOM 1070 C C . SER B 1 28 ? 5.594 -13.039 -15.117 1 95.81 28 SER B C 1
ATOM 1072 O O . SER B 1 28 ? 4.98 -13.016 -14.047 1 95.81 28 SER B O 1
ATOM 1074 N N . LYS B 1 29 ? 5.23 -13.773 -16.172 1 94.56 29 LYS B N 1
ATOM 1075 C CA . LYS B 1 29 ? 4.043 -14.617 -16.094 1 94.56 29 LYS B CA 1
ATOM 1076 C C . LYS B 1 29 ? 4.16 -15.648 -14.984 1 94.56 29 LYS B C 1
ATOM 1078 O O . LYS B 1 29 ? 3.182 -15.938 -14.289 1 94.56 29 LYS B O 1
ATOM 1083 N N . GLU B 1 30 ? 5.297 -16.125 -14.883 1 95.44 30 GLU B N 1
ATOM 1084 C CA . GLU B 1 30 ? 5.535 -17.125 -13.836 1 95.44 30 GLU B CA 1
ATOM 1085 C C . GLU B 1 30 ? 5.32 -16.516 -12.453 1 95.44 30 GLU B C 1
ATOM 1087 O O . GLU B 1 30 ? 4.672 -17.125 -11.594 1 95.44 30 GLU B O 1
ATOM 1092 N N . MET B 1 31 ? 5.852 -15.367 -12.195 1 96.62 31 MET B N 1
ATOM 1093 C CA . MET B 1 31 ? 5.73 -14.703 -10.906 1 96.62 31 MET B CA 1
ATOM 1094 C C . MET B 1 31 ? 4.293 -14.266 -10.648 1 96.62 31 MET B C 1
ATOM 1096 O O . MET B 1 31 ? 3.82 -14.297 -9.516 1 96.62 31 MET B O 1
ATOM 1100 N N . GLN B 1 32 ? 3.562 -13.898 -11.68 1 96.69 32 GLN B N 1
ATOM 1101 C CA . GLN B 1 32 ? 2.146 -13.57 -11.555 1 96.69 32 GLN B CA 1
ATOM 1102 C C . GLN B 1 32 ? 1.344 -14.766 -11.055 1 96.69 32 GLN B C 1
ATOM 1104 O O . GLN B 1 32 ? 0.523 -14.641 -10.148 1 96.69 32 GLN B O 1
ATOM 1109 N N . GLN B 1 33 ? 1.626 -15.867 -11.695 1 95.69 33 GLN B N 1
ATOM 1110 C CA . GLN B 1 33 ? 0.938 -17.078 -11.297 1 95.69 33 GLN B CA 1
ATOM 1111 C C . GLN B 1 33 ? 1.259 -17.453 -9.844 1 95.69 33 GLN B C 1
ATOM 1113 O O . GLN B 1 33 ? 0.378 -17.875 -9.094 1 95.69 33 GLN B O 1
ATOM 1118 N N . ASP B 1 34 ? 2.461 -17.266 -9.531 1 97.06 34 ASP B N 1
ATOM 1119 C CA . ASP B 1 34 ? 2.875 -17.547 -8.164 1 97.06 34 ASP B CA 1
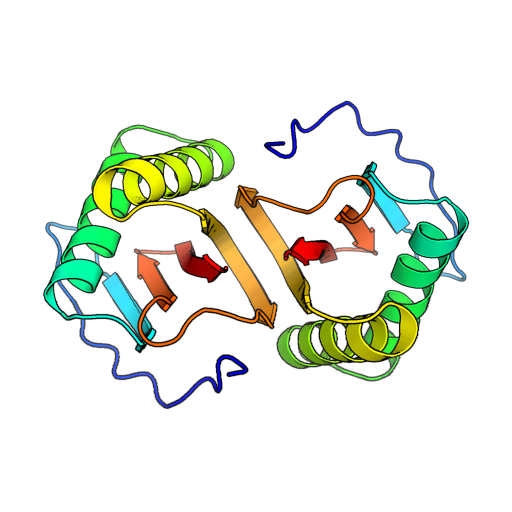ATOM 1120 C C . ASP B 1 34 ? 2.17 -16.609 -7.176 1 97.06 34 ASP B C 1
ATOM 1122 O O . ASP B 1 34 ? 1.763 -17.031 -6.094 1 97.06 34 ASP B O 1
ATOM 1126 N N . ALA B 1 35 ? 2.045 -15.32 -7.508 1 97.75 35 ALA B N 1
ATOM 1127 C CA . ALA B 1 35 ? 1.362 -14.352 -6.652 1 97.75 35 ALA B CA 1
ATOM 1128 C C . ALA B 1 35 ? -0.088 -14.758 -6.41 1 97.75 35 ALA B C 1
ATOM 1130 O O . ALA B 1 35 ? -0.56 -14.75 -5.27 1 97.75 35 ALA B O 1
ATOM 1131 N N . VAL B 1 36 ? -0.753 -15.172 -7.469 1 96.94 36 VAL B N 1
ATOM 1132 C CA . VAL B 1 36 ? -2.156 -15.555 -7.375 1 96.94 36 VAL B CA 1
ATOM 1133 C C . VAL B 1 36 ? -2.283 -16.844 -6.555 1 96.94 36 VAL B C 1
ATOM 1135 O O . VAL B 1 36 ? -3.123 -16.922 -5.656 1 96.94 36 VAL B O 1
ATOM 1138 N N . HIS B 1 37 ? -1.405 -17.766 -6.863 1 96.19 37 HIS B N 1
ATOM 1139 C CA . HIS B 1 37 ? -1.45 -19.047 -6.152 1 96.19 37 HIS B CA 1
ATOM 1140 C C . HIS B 1 37 ? -1.146 -18.859 -4.672 1 96.19 37 HIS B C 1
ATOM 1142 O O . HIS B 1 37 ? -1.828 -19.422 -3.816 1 96.19 37 HIS B O 1
ATOM 1148 N N . THR B 1 38 ? -0.11 -18.109 -4.375 1 97.5 38 THR B N 1
ATOM 1149 C CA . THR B 1 38 ? 0.268 -17.859 -2.988 1 97.5 38 THR B CA 1
ATOM 1150 C C . THR B 1 38 ? -0.866 -17.156 -2.238 1 97.5 38 THR B C 1
ATOM 1152 O O . THR B 1 38 ? -1.109 -17.453 -1.065 1 97.5 38 THR B O 1
ATOM 1155 N N . THR B 1 39 ? -1.576 -16.25 -2.92 1 97.62 39 THR B N 1
ATOM 1156 C CA . THR B 1 39 ? -2.701 -15.562 -2.301 1 97.62 39 THR B CA 1
ATOM 1157 C C . THR B 1 39 ? -3.834 -16.531 -1.995 1 97.62 39 THR B C 1
ATOM 1159 O O . THR B 1 39 ? -4.426 -16.484 -0.916 1 97.62 39 THR B O 1
ATOM 1162 N N . ALA B 1 40 ? -4.109 -17.406 -2.965 1 95.75 40 ALA B N 1
ATOM 1163 C CA . ALA B 1 40 ? -5.164 -18.406 -2.768 1 95.75 40 ALA B CA 1
ATOM 1164 C C . ALA B 1 40 ? -4.859 -19.297 -1.565 1 95.75 40 ALA B C 1
ATOM 1166 O O . ALA B 1 40 ? -5.746 -19.562 -0.751 1 95.75 40 ALA B O 1
ATOM 1167 N N . MET B 1 41 ? -3.592 -19.625 -1.478 1 96 41 MET B N 1
ATOM 1168 C CA . MET B 1 41 ? -3.162 -20.438 -0.341 1 96 41 MET B CA 1
ATOM 1169 C C . MET B 1 41 ? -3.328 -19.672 0.967 1 96 41 MET B C 1
ATOM 1171 O O . MET B 1 41 ? -3.801 -20.219 1.961 1 96 41 MET B O 1
ATOM 1175 N N . ALA B 1 42 ? -2.918 -18.469 0.986 1 96.94 42 ALA B N 1
ATOM 1176 C CA . ALA B 1 42 ? -2.982 -17.641 2.189 1 96.94 42 ALA B CA 1
ATOM 1177 C C . ALA B 1 42 ? -4.43 -17.453 2.641 1 96.94 42 ALA B C 1
ATOM 1179 O O . ALA B 1 42 ? -4.723 -17.484 3.838 1 96.94 42 ALA B O 1
ATOM 1180 N N . ILE B 1 43 ? -5.352 -17.281 1.695 1 94.75 43 ILE B N 1
ATOM 1181 C CA . ILE B 1 43 ? -6.758 -17.047 1.999 1 94.75 43 ILE B CA 1
ATOM 1182 C C . ILE B 1 43 ? -7.363 -18.281 2.645 1 94.75 43 ILE B C 1
ATOM 1184 O O . ILE B 1 43 ? -8.211 -18.188 3.531 1 94.75 43 ILE B O 1
ATOM 1188 N N . ASP B 1 44 ? -6.867 -19.422 2.215 1 94.19 44 ASP B N 1
ATOM 1189 C CA . ASP B 1 44 ? -7.336 -20.672 2.791 1 94.19 44 ASP B CA 1
ATOM 1190 C C . ASP B 1 44 ? -6.785 -20.875 4.199 1 94.19 44 ASP B C 1
ATOM 1192 O O . ASP B 1 44 ? -7.418 -21.516 5.035 1 94.19 44 ASP B O 1
ATOM 1196 N N . LYS B 1 45 ? -5.738 -20.234 4.43 1 96.38 45 LYS B N 1
ATOM 1197 C CA . LYS B 1 45 ? -5.023 -20.5 5.676 1 96.38 45 LYS B CA 1
ATOM 1198 C C . LYS B 1 45 ? -5.359 -19.453 6.734 1 96.38 45 LYS B C 1
ATOM 1200 O O . LYS B 1 45 ? -5.395 -19.75 7.926 1 96.38 45 LYS B O 1
ATOM 1205 N N . TYR B 1 46 ? -5.578 -18.203 6.309 1 96.31 46 TYR B N 1
ATOM 1206 C CA . TYR B 1 46 ? -5.746 -17.109 7.25 1 96.31 46 TYR B CA 1
ATOM 1207 C C . TYR B 1 46 ? -7.109 -16.453 7.082 1 96.31 46 TYR B C 1
ATOM 1209 O O . TYR B 1 46 ? -7.641 -16.375 5.973 1 96.31 46 TYR B O 1
ATOM 1217 N N . ASN B 1 47 ? -7.621 -15.852 8.109 1 93.19 47 ASN B N 1
ATOM 1218 C CA . ASN B 1 47 ? -8.914 -15.18 8.078 1 93.19 47 ASN B CA 1
ATOM 1219 C C . ASN B 1 47 ? -8.766 -13.672 7.914 1 93.19 47 ASN B C 1
ATOM 1221 O O . ASN B 1 47 ? -9.617 -13.016 7.316 1 93.19 47 ASN B O 1
ATOM 1225 N N . ASP B 1 48 ? -7.758 -13.195 8.445 1 94.62 48 ASP B N 1
ATOM 1226 C CA . ASP B 1 48 ? -7.566 -11.75 8.484 1 94.62 48 ASP B CA 1
ATOM 1227 C C . ASP B 1 48 ? -6.656 -11.281 7.355 1 94.62 48 ASP B C 1
ATOM 1229 O O . ASP B 1 48 ? -5.598 -11.875 7.117 1 94.62 48 ASP B O 1
ATOM 1233 N N . ASP B 1 49 ? -7.105 -10.234 6.754 1 95.81 49 ASP B N 1
ATOM 1234 C CA . ASP B 1 49 ? -6.332 -9.688 5.645 1 95.81 49 ASP B CA 1
ATOM 1235 C C . ASP B 1 49 ? -4.922 -9.305 6.094 1 95.81 49 ASP B C 1
ATOM 1237 O O . ASP B 1 49 ? -3.969 -9.414 5.32 1 95.81 49 ASP B O 1
ATOM 1241 N N . LYS B 1 50 ? -4.809 -8.93 7.289 1 95.44 50 LYS B N 1
ATOM 1242 C CA . LYS B 1 50 ? -3.504 -8.547 7.82 1 95.44 50 LYS B CA 1
ATOM 1243 C C . LYS B 1 50 ? -2.531 -9.727 7.777 1 95.44 50 LYS B C 1
ATOM 1245 O O . LYS B 1 50 ? -1.379 -9.57 7.363 1 95.44 50 LYS B O 1
ATOM 1250 N N . ASP B 1 51 ? -2.955 -10.867 8.133 1 97.25 51 ASP B N 1
ATOM 1251 C CA . ASP B 1 51 ? -2.117 -12.062 8.133 1 97.25 51 ASP B CA 1
ATOM 1252 C C . ASP B 1 51 ? -1.814 -12.523 6.711 1 97.25 51 ASP B C 1
ATOM 1254 O O . ASP B 1 51 ? -0.728 -13.039 6.438 1 97.25 51 ASP B O 1
ATOM 1258 N N . ILE B 1 52 ? -2.793 -12.328 5.855 1 97.5 52 ILE B N 1
ATOM 1259 C CA . ILE B 1 52 ? -2.586 -12.68 4.457 1 97.5 52 ILE B CA 1
ATOM 1260 C C . ILE B 1 52 ? -1.506 -11.789 3.85 1 97.5 52 ILE B C 1
ATOM 1262 O O . ILE B 1 52 ? -0.586 -12.281 3.189 1 97.5 52 ILE B O 1
ATOM 1266 N N . ALA B 1 53 ? -1.621 -10.531 4.137 1 98.38 53 ALA B N 1
ATOM 1267 C CA . ALA B 1 53 ? -0.625 -9.594 3.633 1 98.38 53 ALA B CA 1
ATOM 1268 C C . ALA B 1 53 ? 0.766 -9.93 4.16 1 98.38 53 ALA B C 1
ATOM 1270 O O . ALA B 1 53 ? 1.746 -9.898 3.412 1 98.38 53 ALA B O 1
ATOM 1271 N N . LEU B 1 54 ? 0.835 -10.234 5.414 1 98.06 54 LEU B N 1
ATOM 1272 C CA . LEU B 1 54 ? 2.107 -10.609 6.023 1 98.06 54 LEU B CA 1
ATOM 1273 C C . LEU B 1 54 ? 2.684 -11.859 5.355 1 98.06 54 LEU B C 1
ATOM 1275 O O . LEU B 1 54 ? 3.875 -11.906 5.043 1 98.06 54 LEU B O 1
ATOM 1279 N N . PHE B 1 55 ? 1.857 -12.789 5.133 1 98.44 55 PHE B N 1
ATOM 1280 C CA . PHE B 1 55 ? 2.297 -14.039 4.52 1 98.44 55 PHE B CA 1
ATOM 1281 C C . PHE B 1 55 ? 2.859 -13.789 3.127 1 98.44 55 PHE B C 1
ATOM 1283 O O . PHE B 1 55 ? 3.93 -14.297 2.785 1 98.44 55 PHE B O 1
ATOM 1290 N N . LEU B 1 56 ? 2.111 -13.008 2.369 1 98.5 56 LEU B N 1
ATOM 1291 C CA . LEU B 1 56 ? 2.545 -12.727 1.005 1 98.5 56 LEU B CA 1
ATOM 1292 C C . LEU B 1 56 ? 3.873 -11.977 1.001 1 98.5 56 LEU B C 1
ATOM 1294 O O . LEU B 1 56 ? 4.773 -12.305 0.228 1 98.5 56 LEU B O 1
ATOM 1298 N N . LYS B 1 57 ? 3.941 -10.961 1.798 1 98.31 57 LYS B N 1
ATOM 1299 C CA . LYS B 1 57 ? 5.172 -10.188 1.886 1 98.31 57 LYS B CA 1
ATOM 1300 C C . LYS B 1 57 ? 6.359 -11.078 2.242 1 98.31 57 LYS B C 1
ATOM 1302 O O . LYS B 1 57 ? 7.41 -11 1.6 1 98.31 57 LYS B O 1
ATOM 1307 N N . LYS B 1 58 ? 6.258 -11.969 3.189 1 98.31 58 LYS B N 1
ATOM 1308 C CA . LYS B 1 58 ? 7.336 -12.836 3.652 1 98.31 58 LYS B CA 1
ATOM 1309 C C . LYS B 1 58 ? 7.691 -13.883 2.602 1 98.31 58 LYS B C 1
ATOM 1311 O O . LYS B 1 58 ? 8.867 -14.164 2.369 1 98.31 58 LYS B O 1
ATOM 1316 N N . GLU B 1 59 ? 6.668 -14.484 2.018 1 98.56 59 GLU B N 1
ATOM 1317 C CA . GLU B 1 59 ? 6.891 -15.508 1.007 1 98.56 59 GLU B CA 1
ATOM 1318 C C . GLU B 1 59 ? 7.652 -14.953 -0.193 1 98.56 59 GLU B C 1
ATOM 1320 O O . GLU B 1 59 ? 8.547 -15.609 -0.726 1 98.56 59 GLU B O 1
ATOM 1325 N N . PHE B 1 60 ? 7.293 -13.766 -0.555 1 98.5 60 PHE B N 1
ATOM 1326 C CA . PHE B 1 60 ? 7.949 -13.195 -1.726 1 98.5 60 PHE B CA 1
ATOM 1327 C C . PHE B 1 60 ? 9.336 -12.688 -1.371 1 98.5 60 PHE B C 1
ATOM 1329 O O . PHE B 1 60 ? 10.25 -12.719 -2.201 1 98.5 60 PHE B O 1
ATOM 1336 N N . ASP B 1 61 ? 9.492 -12.18 -0.182 1 98.12 61 ASP B N 1
ATOM 1337 C CA . ASP B 1 61 ? 10.852 -11.883 0.274 1 98.12 61 ASP B CA 1
ATOM 1338 C C . ASP B 1 61 ? 11.734 -13.125 0.222 1 98.12 61 ASP B C 1
ATOM 1340 O O . ASP B 1 61 ? 12.898 -13.055 -0.178 1 98.12 61 ASP B O 1
ATOM 1344 N N . ARG B 1 62 ? 11.172 -14.18 0.619 1 98.38 62 ARG B N 1
ATOM 1345 C CA . ARG B 1 62 ? 11.914 -15.43 0.682 1 98.38 62 ARG B CA 1
ATOM 1346 C C . ARG B 1 62 ? 12.227 -15.953 -0.716 1 98.38 62 ARG B C 1
ATOM 1348 O O . ARG B 1 62 ? 13.367 -16.328 -1.005 1 98.38 62 ARG B O 1
ATOM 1355 N N . LYS B 1 63 ? 11.289 -15.906 -1.601 1 98 63 LYS B N 1
ATOM 1356 C CA . LYS B 1 63 ? 11.422 -16.531 -2.916 1 98 63 LYS B CA 1
ATOM 1357 C C . LYS B 1 63 ? 12.18 -15.617 -3.879 1 98 63 LYS B C 1
ATOM 1359 O O . LYS B 1 63 ? 12.914 -16.094 -4.746 1 98 63 LYS B O 1
ATOM 1364 N N . TYR B 1 64 ? 11.938 -14.328 -3.732 1 97.19 64 TYR B N 1
ATOM 1365 C CA . TYR B 1 64 ? 12.414 -13.422 -4.773 1 97.19 64 TYR B CA 1
ATOM 1366 C C . TYR B 1 64 ? 13.258 -12.297 -4.176 1 97.19 64 TYR B C 1
ATOM 1368 O O . TYR B 1 64 ? 13.406 -11.234 -4.781 1 97.19 64 TYR B O 1
ATOM 1376 N N . GLU B 1 65 ? 13.812 -12.43 -3.01 1 96.44 65 GLU B N 1
ATOM 1377 C CA . GLU B 1 65 ? 14.695 -11.5 -2.314 1 96.44 65 GLU B CA 1
ATOM 1378 C C . GLU B 1 65 ? 13.953 -10.242 -1.883 1 96.44 65 GLU B C 1
ATOM 1380 O O . GLU B 1 65 ? 13.031 -9.797 -2.566 1 96.44 65 GLU B O 1
ATOM 1385 N N . PRO B 1 66 ? 14.352 -9.609 -0.89 1 95.69 66 PRO B N 1
ATOM 1386 C CA . PRO B 1 66 ? 13.734 -8.375 -0.411 1 95.69 66 PRO B CA 1
ATOM 1387 C C . PRO B 1 66 ? 13.953 -7.199 -1.362 1 95.69 66 PRO B C 1
ATOM 1389 O O . PRO B 1 66 ? 14.859 -7.242 -2.203 1 95.69 66 PRO B O 1
ATOM 1392 N N . THR B 1 67 ? 13.117 -6.227 -1.304 1 96.5 67 THR B N 1
ATOM 1393 C CA . THR B 1 67 ? 12.133 -5.988 -0.255 1 96.5 67 THR B CA 1
ATOM 1394 C C . THR B 1 67 ? 10.734 -5.871 -0.846 1 96.5 67 THR B C 1
ATOM 1396 O O . THR B 1 67 ? 10.477 -4.996 -1.674 1 96.5 67 THR B O 1
ATOM 1399 N N . TRP B 1 68 ? 9.812 -6.758 -0.534 1 98.25 68 TRP B N 1
ATOM 1400 C CA . TRP B 1 68 ? 8.445 -6.777 -1.049 1 98.25 68 TRP B CA 1
ATOM 1401 C C . TRP B 1 68 ? 7.484 -6.117 -0.065 1 98.25 68 TRP B C 1
ATOM 1403 O O . TRP B 1 68 ? 7.762 -6.051 1.135 1 98.25 68 TRP B O 1
ATOM 1413 N N . HIS B 1 69 ? 6.363 -5.559 -0.55 1 98.19 69 HIS B N 1
ATOM 1414 C CA . HIS B 1 69 ? 5.254 -4.945 0.174 1 98.19 69 HIS B CA 1
ATOM 1415 C C . HIS B 1 69 ? 3.914 -5.484 -0.31 1 98.19 69 HIS B C 1
ATOM 1417 O O . HIS B 1 69 ? 3.74 -5.746 -1.503 1 98.19 69 HIS B O 1
ATOM 1423 N N . CYS B 1 70 ? 3.02 -5.633 0.588 1 98.69 70 CYS B N 1
ATOM 1424 C CA . CYS B 1 70 ? 1.726 -6.18 0.204 1 98.69 70 CYS B CA 1
ATOM 1425 C C . CYS B 1 70 ? 0.587 -5.387 0.833 1 98.69 70 CYS B C 1
ATOM 1427 O O . CYS B 1 70 ? 0.642 -5.047 2.016 1 98.69 70 CYS B O 1
ATOM 1429 N N . VAL B 1 71 ? -0.363 -5.059 0.068 1 98.5 71 VAL B N 1
ATOM 1430 C CA . VAL B 1 71 ? -1.617 -4.449 0.5 1 98.5 71 VAL B CA 1
ATOM 1431 C C . VAL B 1 71 ? -2.791 -5.324 0.062 1 98.5 71 VAL B C 1
ATOM 1433 O O . VAL B 1 71 ? -2.854 -5.758 -1.091 1 98.5 71 VAL B O 1
ATOM 1436 N N . ILE B 1 72 ? -3.664 -5.594 0.959 1 97.94 72 ILE B N 1
ATOM 1437 C CA . ILE B 1 72 ? -4.859 -6.379 0.677 1 97.94 72 ILE B CA 1
ATOM 1438 C C . ILE B 1 72 ? -6.098 -5.633 1.166 1 97.94 72 ILE B C 1
ATOM 1440 O O . ILE B 1 72 ? -6.105 -5.086 2.271 1 97.94 72 ILE B O 1
ATOM 1444 N N . GLY B 1 73 ? -7.105 -5.629 0.331 1 96.69 73 GLY B N 1
ATOM 1445 C CA . GLY B 1 73 ? -8.336 -4.996 0.775 1 96.69 73 GLY B CA 1
ATOM 1446 C C . GLY B 1 73 ? -9.453 -5.062 -0.255 1 96.69 73 GLY B C 1
ATOM 1447 O O . GLY B 1 73 ? -9.203 -5.359 -1.425 1 96.69 73 GLY B O 1
ATOM 1448 N N . SER B 1 74 ? -10.656 -4.746 0.188 1 95.19 74 SER B N 1
ATOM 1449 C CA . SER B 1 74 ? -11.805 -4.781 -0.705 1 95.19 74 SER B CA 1
ATOM 1450 C C . SER B 1 74 ? -11.961 -3.467 -1.464 1 95.19 74 SER B C 1
ATOM 1452 O O . SER B 1 74 ? -12.555 -3.434 -2.545 1 95.19 74 SER B O 1
ATOM 1454 N N . LYS B 1 75 ? -11.484 -2.33 -0.845 1 94.5 75 LYS B N 1
ATOM 1455 C CA . LYS B 1 75 ? -11.609 -1.019 -1.474 1 94.5 75 LYS B CA 1
ATOM 1456 C C . LYS B 1 75 ? -10.438 -0.115 -1.097 1 94.5 75 LYS B C 1
ATOM 1458 O O . LYS B 1 75 ? -10.445 0.518 -0.039 1 94.5 75 LYS B O 1
ATOM 1463 N N . PHE B 1 76 ? -9.508 -0.049 -1.999 1 96.75 76 PHE B N 1
ATOM 1464 C CA . PHE B 1 76 ? -8.383 0.857 -1.779 1 96.75 76 PHE B CA 1
ATOM 1465 C C . PHE B 1 76 ? -7.781 1.303 -3.105 1 96.75 76 PHE B C 1
ATOM 1467 O O . PHE B 1 76 ? -8 0.668 -4.137 1 96.75 76 PHE B O 1
ATOM 1474 N N . SER B 1 77 ? -7.129 2.402 -3.027 1 97 77 SER B N 1
ATOM 1475 C CA . SER B 1 77 ? -6.277 2.916 -4.094 1 97 77 SER B CA 1
ATOM 1476 C C . SER B 1 77 ? -4.855 3.152 -3.598 1 97 77 SER B C 1
ATOM 1478 O O . SER B 1 77 ? -4.625 3.273 -2.393 1 97 77 SER B O 1
ATOM 1480 N N . SER B 1 78 ? -3.977 3.133 -4.535 1 97.19 78 SER B N 1
ATOM 1481 C CA . SER B 1 78 ? -2.588 3.303 -4.117 1 97.19 78 SER B CA 1
ATOM 1482 C C . SER B 1 78 ? -1.763 3.982 -5.203 1 97.19 78 SER B C 1
ATOM 1484 O O . SER B 1 78 ? -2.145 3.98 -6.375 1 97.19 78 SER B O 1
ATOM 1486 N N . TYR B 1 79 ? -0.81 4.668 -4.754 1 96.75 79 TYR B N 1
ATOM 1487 C CA . TYR B 1 79 ? 0.264 5.133 -5.625 1 96.75 79 TYR B CA 1
ATOM 1488 C C . TYR B 1 79 ? 1.628 4.852 -5.008 1 96.75 79 TYR B C 1
ATOM 1490 O O . TYR B 1 79 ? 1.994 5.453 -3.994 1 96.75 79 TYR B O 1
ATOM 1498 N N . VAL B 1 80 ? 2.354 3.846 -5.648 1 97.12 80 VAL B N 1
ATOM 1499 C CA . VAL B 1 80 ? 3.611 3.367 -5.086 1 97.12 80 VAL B CA 1
ATOM 1500 C C . VAL B 1 80 ? 4.699 3.393 -6.156 1 97.12 80 VAL B C 1
ATOM 1502 O O . VAL B 1 80 ? 4.402 3.371 -7.352 1 97.12 80 VAL B O 1
ATOM 1505 N N . THR B 1 81 ? 5.91 3.512 -5.727 1 95.56 81 THR B N 1
ATOM 1506 C CA . THR B 1 81 ? 7.074 3.363 -6.594 1 95.56 81 THR B CA 1
ATOM 1507 C C . THR B 1 81 ? 7.68 1.97 -6.453 1 95.56 81 THR B C 1
ATOM 1509 O O . THR B 1 81 ? 7.84 1.466 -5.34 1 95.56 81 THR B O 1
ATOM 1512 N N . HIS B 1 82 ? 7.898 1.306 -7.566 1 95.12 82 HIS B N 1
ATOM 1513 C CA . HIS B 1 82 ? 8.43 -0.052 -7.512 1 95.12 82 HIS B CA 1
ATOM 1514 C C . HIS B 1 82 ? 9.578 -0.234 -8.5 1 95.12 82 HIS B C 1
ATOM 1516 O O . HIS B 1 82 ? 9.719 0.542 -9.445 1 95.12 82 HIS B O 1
ATOM 1522 N N . ILE B 1 83 ? 10.414 -1.208 -8.172 1 91.75 83 ILE B N 1
ATOM 1523 C CA . ILE B 1 83 ? 11.43 -1.652 -9.117 1 91.75 83 ILE B CA 1
ATOM 1524 C C . ILE B 1 83 ? 10.758 -2.225 -10.367 1 91.75 83 ILE B C 1
ATOM 1526 O O . ILE B 1 83 ? 9.766 -2.943 -10.273 1 91.75 83 ILE B O 1
ATOM 1530 N N . LYS B 1 84 ? 11.336 -1.938 -11.43 1 88.62 84 LYS B N 1
ATOM 1531 C CA . LYS B 1 84 ? 10.773 -2.383 -12.703 1 88.62 84 LYS B CA 1
ATOM 1532 C C . LYS B 1 84 ? 10.578 -3.896 -12.719 1 88.62 84 LYS B C 1
ATOM 1534 O O . LYS B 1 84 ? 11.445 -4.641 -12.242 1 88.62 84 LYS B O 1
ATOM 1539 N N . GLN B 1 85 ? 9.445 -4.375 -13.211 1 89.25 85 GLN B N 1
ATOM 1540 C CA . GLN B 1 85 ? 9.086 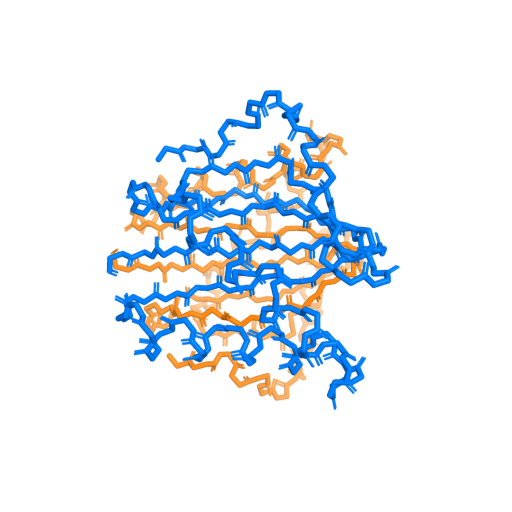-5.766 -13.461 1 89.25 85 GLN B CA 1
ATOM 1541 C C . GLN B 1 85 ? 8.766 -6.488 -12.156 1 89.25 85 GLN B C 1
ATOM 1543 O O . GLN B 1 85 ? 8.797 -7.719 -12.094 1 89.25 85 GLN B O 1
ATOM 1548 N N . PHE B 1 86 ? 8.492 -5.691 -11.109 1 95.81 86 PHE B N 1
ATOM 1549 C CA . PHE B 1 86 ? 8.203 -6.348 -9.836 1 95.81 86 PHE B CA 1
ATOM 1550 C C . PHE B 1 86 ? 7.016 -5.684 -9.148 1 95.81 86 PHE B C 1
ATOM 1552 O O . PHE B 1 86 ? 7.129 -5.238 -8 1 95.81 86 PHE B O 1
ATOM 1559 N N . CYS B 1 87 ? 5.887 -5.742 -9.812 1 97.88 87 CYS B N 1
ATOM 1560 C CA . CYS B 1 87 ? 4.645 -5.211 -9.273 1 97.88 87 CYS B CA 1
ATOM 1561 C C . CYS B 1 87 ? 3.438 -5.902 -9.891 1 97.88 87 CYS B C 1
ATOM 1563 O O . CYS B 1 87 ? 3.385 -6.094 -11.109 1 97.88 87 CYS B O 1
ATOM 1565 N N . ILE B 1 88 ? 2.477 -6.18 -9.094 1 97.94 88 ILE B N 1
ATOM 1566 C CA . ILE B 1 88 ? 1.229 -6.754 -9.594 1 97.94 88 ILE B CA 1
ATOM 1567 C C . ILE B 1 88 ? 0.064 -6.285 -8.719 1 97.94 88 ILE B C 1
ATOM 1569 O O . ILE B 1 88 ? 0.2 -6.16 -7.504 1 97.94 88 ILE B O 1
ATOM 1573 N N . TYR B 1 89 ? -1.017 -5.969 -9.328 1 97.69 89 TYR B N 1
ATOM 1574 C CA . TYR B 1 89 ? -2.299 -5.668 -8.703 1 97.69 89 TYR B CA 1
ATOM 1575 C C . TYR B 1 89 ? -3.41 -6.523 -9.289 1 97.69 89 TYR B C 1
ATOM 1577 O O . TYR B 1 89 ? -3.668 -6.477 -10.492 1 97.69 89 TYR B O 1
ATOM 1585 N N . PHE B 1 90 ? -4.047 -7.305 -8.484 1 97.38 90 PHE B N 1
ATOM 1586 C CA . PHE B 1 90 ? -5.094 -8.195 -8.969 1 97.38 90 PHE B CA 1
ATOM 1587 C C . PHE B 1 90 ? -6.191 -8.359 -7.926 1 97.38 90 PHE B C 1
ATOM 1589 O O . PHE B 1 90 ? -6.023 -7.957 -6.773 1 97.38 90 PHE B O 1
ATOM 1596 N N . SER B 1 91 ? -7.277 -8.852 -8.375 1 96 91 SER B N 1
ATOM 1597 C CA . SER B 1 91 ? -8.359 -9.219 -7.469 1 96 91 SER B CA 1
ATOM 1598 C C . SER B 1 91 ? -8.492 -10.734 -7.352 1 96 91 SER B C 1
ATOM 1600 O O . SER B 1 91 ? -8.344 -11.453 -8.344 1 96 91 SER B O 1
ATOM 1602 N N . LEU B 1 92 ? -8.594 -11.195 -6.234 1 94.62 92 LEU B N 1
ATOM 1603 C CA . LEU B 1 92 ? -9 -12.57 -5.957 1 94.62 92 LEU B CA 1
ATOM 1604 C C . LEU B 1 92 ? -10.312 -12.609 -5.18 1 94.62 92 LEU B C 1
ATOM 1606 O O . LEU B 1 92 ? -10.359 -12.203 -4.02 1 94.62 92 LEU B O 1
ATOM 1610 N N . GLU B 1 93 ? -11.289 -13.039 -5.918 1 89.06 93 GLU B N 1
ATOM 1611 C CA . GLU B 1 93 ? -12.656 -12.898 -5.41 1 89.06 93 GLU B CA 1
ATOM 1612 C C . GLU B 1 93 ? -12.977 -11.438 -5.102 1 89.06 93 GLU B C 1
ATOM 1614 O O . GLU B 1 93 ? -12.883 -10.578 -5.98 1 89.06 93 GLU B O 1
ATOM 1619 N N . ASP B 1 94 ? -13.164 -11.133 -3.848 1 89.44 94 ASP B N 1
ATOM 1620 C CA . ASP B 1 94 ? -13.594 -9.773 -3.521 1 89.44 94 ASP B CA 1
ATOM 1621 C C . ASP B 1 94 ? -12.461 -8.977 -2.881 1 89.44 94 ASP B C 1
ATOM 1623 O O . ASP B 1 94 ? -12.664 -7.855 -2.418 1 89.44 94 ASP B O 1
ATOM 1627 N N . ARG B 1 95 ? -11.273 -9.562 -3.016 1 93.12 95 ARG B N 1
ATOM 1628 C CA . ARG B 1 95 ? -10.141 -8.883 -2.4 1 93.12 95 ARG B CA 1
ATOM 1629 C C . ARG B 1 95 ? -9.172 -8.352 -3.457 1 93.12 95 ARG B C 1
ATOM 1631 O O . A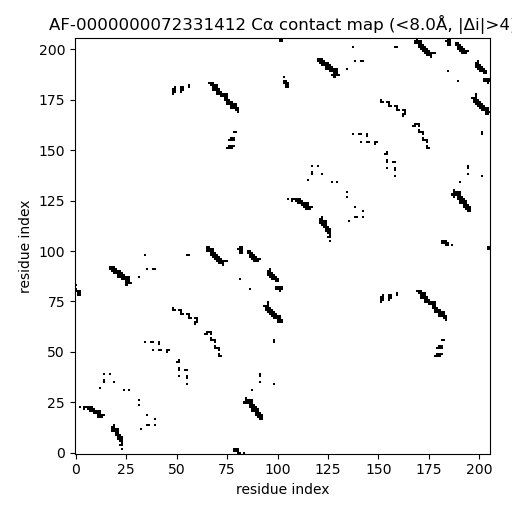RG B 1 95 ? -8.812 -9.07 -4.391 1 93.12 95 ARG B O 1
ATOM 1638 N N . GLY B 1 96 ? -8.883 -7.062 -3.371 1 96.44 96 GLY B N 1
ATOM 1639 C CA . GLY B 1 96 ? -7.75 -6.535 -4.113 1 96.44 96 GLY B CA 1
ATOM 1640 C C . GLY B 1 96 ? -6.414 -6.836 -3.457 1 96.44 96 GLY B C 1
ATOM 1641 O O . GLY B 1 96 ? -6.293 -6.777 -2.232 1 96.44 96 GLY B O 1
ATOM 1642 N N . VAL B 1 97 ? -5.391 -7.195 -4.281 1 98.19 97 VAL B N 1
ATOM 1643 C CA . VAL B 1 97 ? -4.055 -7.516 -3.787 1 98.19 97 VAL B CA 1
ATOM 1644 C C . VAL B 1 97 ? -3.012 -6.723 -4.57 1 98.19 97 VAL B C 1
ATOM 1646 O O . VAL B 1 97 ? -2.92 -6.848 -5.797 1 98.19 97 VAL B O 1
ATOM 1649 N N . LEU B 1 98 ? -2.26 -5.906 -3.85 1 98.44 98 LEU B N 1
ATOM 1650 C CA . LEU B 1 98 ? -1.113 -5.207 -4.418 1 98.44 98 LEU B CA 1
ATOM 1651 C C . LEU B 1 98 ? 0.193 -5.758 -3.852 1 98.44 98 LEU B C 1
ATOM 1653 O O . LEU B 1 98 ? 0.388 -5.77 -2.635 1 98.44 98 LEU B O 1
ATOM 1657 N N . LEU B 1 99 ? 0.979 -6.266 -4.672 1 98.62 99 LEU B N 1
ATOM 1658 C CA . LEU B 1 99 ? 2.293 -6.801 -4.336 1 98.62 99 LEU B CA 1
ATOM 1659 C C . LEU B 1 99 ? 3.379 -6.16 -5.191 1 98.62 99 LEU B C 1
ATOM 1661 O O . LEU B 1 99 ? 3.283 -6.152 -6.422 1 98.62 99 LEU B O 1
ATOM 1665 N N . PHE B 1 100 ? 4.398 -5.531 -4.469 1 98.31 100 PHE B N 1
ATOM 1666 C CA . PHE B 1 100 ? 5.418 -4.848 -5.258 1 98.31 100 PHE B CA 1
ATOM 1667 C C . PHE B 1 100 ? 6.742 -4.805 -4.508 1 98.31 100 PHE B C 1
ATOM 1669 O O . PHE B 1 100 ? 6.777 -4.961 -3.287 1 98.31 100 PHE B O 1
ATOM 1676 N N . LYS B 1 101 ? 7.758 -4.668 -5.27 1 97.75 101 LYS B N 1
ATOM 1677 C CA . LYS B 1 101 ? 9.109 -4.664 -4.719 1 97.75 101 LYS B CA 1
ATOM 1678 C C . LYS B 1 101 ? 9.742 -3.277 -4.82 1 97.75 101 LYS B C 1
ATOM 1680 O O . LYS B 1 101 ? 9.539 -2.568 -5.809 1 97.75 101 LYS B O 1
ATOM 1685 N N . THR B 1 102 ? 10.398 -2.887 -3.777 1 96.62 102 THR B N 1
ATOM 1686 C CA . THR B 1 102 ? 11.203 -1.671 -3.801 1 96.62 102 THR B CA 1
ATOM 1687 C C . THR B 1 102 ? 12.68 -1.999 -3.607 1 96.62 102 THR B C 1
ATOM 1689 O O . THR B 1 102 ? 13.039 -3.16 -3.4 1 96.62 102 THR B O 1
ATOM 1692 N N . VAL B 1 103 ? 13.594 -0.948 -3.73 1 87.88 103 VAL B N 1
ATOM 1693 C CA . VAL B 1 103 ? 15.039 -1.137 -3.584 1 87.88 103 VAL B CA 1
ATOM 1694 C C . VAL B 1 103 ? 15.383 -1.322 -2.109 1 87.88 103 VAL B C 1
ATOM 1696 O O . VAL B 1 103 ? 14.766 -0.708 -1.235 1 87.88 103 VAL B O 1
#

Secondary structure (DSSP, 8-state):
-----------EEEETTEEEEEEEEEE-HHHHHHHHHHHHHHHHH-SSHHHHHHHHHHHHHHHH-S-EEEEEEEEEEEE----TTEEEEEEETTEEEEEEE--/-----------EEEETTEEEEEEEEEE-HHHHHHHHHHHHHHHHH-SSHHHHHHHHHHHHHHHH-S-EEEEEEEEEEEE----TTEEEEEEETTEEEEEEE--

Organism: Schistosoma mekongi (NCBI:txid38744)

Solvent-accessible surface area (backbone atoms only — not comparable to full-atom values): 10485 Å² total; per-residue (Å²): 92,72,73,65,80,48,84,55,62,59,55,65,47,66,57,78,96,45,54,25,35,34,40,39,74,40,49,54,70,69,57,49,50,46,54,53,49,53,48,54,52,32,58,75,72,39,90,47,50,47,58,33,13,41,49,51,21,50,51,43,23,69,75,68,47,71,43,38,28,18,37,26,26,67,42,67,26,60,28,50,66,40,44,86,57,34,31,38,31,30,28,52,69,74,31,37,39,38,41,36,25,39,104,91,69,72,66,79,49,85,54,60,59,53,67,45,68,56,78,95,45,53,26,36,34,40,40,74,42,48,54,70,68,56,49,51,48,53,54,49,54,47,55,52,33,57,74,73,39,89,47,50,48,57,32,13,42,49,52,21,51,52,45,25,69,74,67,47,71,45,38,27,18,38,25,26,67,42,66,28,59,27,47,65,39,44,87,58,32,32,38,31,30,28,51,69,74,31,36,40,38,40,35,25,40,104

Sequence (206 aa):
MPIEQRPYSGVLHQTGERKAVIKYAEMSKEMQQDAVHTTAMAIDKYNDDKDIALFLKKEFDRKYEPTWHCVIGSKFSSYVTHIKQFCIYFSLEDRGVLLFKTVMPIEQRPYSGVLHQTGERKAVIKYAEMSKEMQQDAVHTTAMAIDKYNDDKDIALFLKKEFDRKYEPTWHCVIGSKFSSYVTHIKQFCIYFSLEDRGVLLFKTV

Foldseek 3Di:
DWQPQDQFPQPQPCPDPKTKTWRGFLADPVVVVVLLNLLVVLVVVDPDPVSSQVSSQVVCCVVPNDDKGKDKDQDDDDTDDADGSFWTWMDIHRMIMIMGHHD/DWQPQDQFPQPQPCPDPKTKGWRGFLADPVVVVVLLNLLVVLVVVDPDPVSSQVSSQVVCCVVPNDDKGKDKDQDDDDTDDADGSFWTWMDIHRMIMIMGHHD

InterPro domains:
  IPR001372 Dynein light chain, type 1/2 [PF01221] (19-102)
  IPR001372 Dynein light chain, type 1/2 [PTHR11886] (19-101)
  IPR001372 Dynein light chain, type 1/2 [SM01375] (15-102)
  IPR037177 Dynein light chain superfamily [G3DSA:3.30.740.10] (8-103)
  IPR037177 Dynein light chain superfamily [SSF54648] (17-102)

Nearest PDB structures (foldseek):
  3brl-assembly1_A-2  TM=9.889E-01  e=4.848E-12  Drosophila melanogaster
  4d07-assembly1_A-2  TM=9.960E-01  e=6.678E-12  Homo sapiens
  7y8w-assembly4_R  TM=9.812E-01  e=6.263E-12  Caenorhabditis elegans
  8glv-assembly1_AQ  TM=9.847E-01  e=9.840E-11  Chlamydomonas reinhardtii
  3rjs-assembly1_A-2  TM=9.706E-01  e=8.119E-11  Toxoplasma gondii